Protein AF-0000000087151798 (afdb_homodimer)

Nearest PDB structures (foldseek):
  3s3t-assembly1_A  TM=7.934E-01  e=4.540E-06  Lactiplantibacillus plantarum
  4wny-assembly1_A-2  TM=7.333E-01  e=9.747E-06  Burkholderia pseudomallei 1710b
  3fg9-assembly3_E  TM=7.466E-01  e=2.093E-05  Lactiplantibacillus plantarum
  3hgm-assembly2_C  TM=7.085E-01  e=1.257E-05  Halomonas elongata
  3hgm-assembly2_D  TM=7.249E-01  e=2.700E-05  Halomonas elongata

Structure (mmCIF, N/CA/C/O backbone):
data_AF-0000000087151798-model_v1
#
loop_
_entity.id
_entity.type
_entity.pdbx_description
1 polymer 'UspA domain-containing protein'
#
loop_
_atom_site.group_PDB
_atom_site.id
_atom_site.type_symbol
_atom_site.label_atom_id
_atom_site.label_alt_id
_atom_site.label_comp_id
_atom_site.label_asym_id
_atom_site.label_entity_id
_atom_site.label_seq_id
_atom_site.pdbx_PDB_ins_code
_atom_site.Cartn_x
_atom_site.Cartn_y
_atom_site.Cartn_z
_atom_site.occupancy
_atom_site.B_iso_or_equiv
_atom_site.auth_seq_id
_atom_site.auth_comp_id
_atom_site.auth_asym_id
_atom_site.auth_atom_id
_atom_site.pdbx_PDB_model_num
ATOM 1 N N . MET A 1 1 ? 9.281 5.113 22.297 1 41.25 1 MET A N 1
ATOM 2 C CA . MET A 1 1 ? 8.328 4.016 22.172 1 41.25 1 MET A CA 1
ATOM 3 C C . MET A 1 1 ? 7.398 4.234 20.984 1 41.25 1 MET A C 1
ATOM 5 O O . MET A 1 1 ? 6.832 5.32 20.828 1 41.25 1 MET A O 1
ATOM 9 N N . THR A 1 2 ? 7.551 3.443 19.891 1 57.94 2 THR A N 1
ATOM 10 C CA . THR A 1 2 ? 6.648 3.697 18.781 1 57.94 2 THR A CA 1
ATOM 11 C C . THR A 1 2 ? 5.195 3.641 19.234 1 57.94 2 THR A C 1
ATOM 13 O O . THR A 1 2 ? 4.801 2.725 19.953 1 57.94 2 THR A O 1
ATOM 16 N N . THR A 1 3 ? 4.594 4.828 19.203 1 71.25 3 THR A N 1
ATOM 17 C CA . THR A 1 3 ? 3.211 4.953 19.656 1 71.25 3 THR A CA 1
ATOM 18 C C . THR A 1 3 ? 2.336 3.871 19.031 1 71.25 3 THR A C 1
ATOM 20 O O . THR A 1 3 ? 2.395 3.641 17.828 1 71.25 3 THR A O 1
ATOM 23 N N . GLN A 1 4 ? 1.737 3.146 19.922 1 80.69 4 GLN A N 1
ATOM 24 C CA . GLN A 1 4 ? 0.845 2.07 19.5 1 80.69 4 GLN A CA 1
ATOM 25 C C . GLN A 1 4 ? -0.328 2.611 18.688 1 80.69 4 GLN A C 1
ATOM 27 O O . GLN A 1 4 ? -0.986 3.568 19.109 1 80.69 4 GLN A O 1
ATOM 32 N N . ARG A 1 5 ? -0.516 2.066 17.578 1 90 5 ARG A N 1
ATOM 33 C CA . ARG A 1 5 ? -1.645 2.439 16.719 1 90 5 ARG A CA 1
ATOM 34 C C . ARG A 1 5 ? -2.965 1.993 17.344 1 90 5 ARG A C 1
ATOM 36 O O . ARG A 1 5 ? -3.043 0.92 17.953 1 90 5 ARG A O 1
ATOM 43 N N . ARG A 1 6 ? -4.016 2.791 17.219 1 90.62 6 ARG A N 1
ATOM 44 C CA . ARG A 1 6 ? -5.301 2.514 17.859 1 90.62 6 ARG A CA 1
ATOM 45 C C . ARG A 1 6 ? -6.438 2.623 16.844 1 90.62 6 ARG A C 1
ATOM 47 O O . ARG A 1 6 ? -7.609 2.709 17.234 1 90.62 6 ARG A O 1
ATOM 54 N N . SER A 1 7 ? -6.109 2.566 15.539 1 90.25 7 SER A N 1
ATOM 55 C CA . SER A 1 7 ? -7.004 2.938 14.445 1 90.25 7 SER A CA 1
ATOM 56 C C . SER A 1 7 ? -8.25 2.057 14.43 1 90.25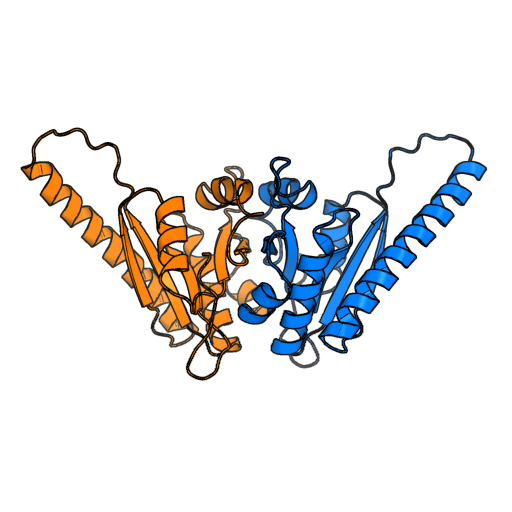 7 SER A C 1
ATOM 58 O O . SER A 1 7 ? -9.312 2.486 13.977 1 90.25 7 SER A O 1
ATOM 60 N N . TYR A 1 8 ? -8.227 0.818 15.008 1 87.25 8 TYR A N 1
ATOM 61 C CA . TYR A 1 8 ? -9.359 -0.094 14.867 1 87.25 8 TYR A CA 1
ATOM 62 C C . TYR A 1 8 ? -9.945 -0.442 16.234 1 87.25 8 TYR A C 1
ATOM 64 O O . TYR A 1 8 ? -10.773 -1.353 16.344 1 87.25 8 TYR A O 1
ATOM 72 N N . GLU A 1 9 ? -9.539 0.315 17.219 1 88.81 9 GLU A N 1
ATOM 73 C CA . GLU A 1 9 ? -10.125 0.178 18.562 1 88.81 9 GLU A CA 1
ATOM 74 C C . GLU A 1 9 ? -11.469 0.892 18.641 1 88.81 9 GLU A C 1
ATOM 76 O O . GLU A 1 9 ? -11.742 1.809 17.859 1 88.81 9 GLU A O 1
ATOM 81 N N . THR A 1 10 ? -12.156 0.433 19.594 1 88.44 10 THR A N 1
ATOM 82 C CA . THR A 1 10 ? -13.445 1.072 19.844 1 88.44 10 THR A CA 1
ATOM 83 C C . THR A 1 10 ? -13.266 2.559 20.141 1 88.44 10 THR A C 1
ATOM 85 O O . THR A 1 10 ? -12.383 2.943 20.906 1 88.44 10 THR A O 1
ATOM 88 N N . GLY A 1 11 ? -14.078 3.414 19.578 1 91.06 11 GLY A N 1
ATOM 89 C CA . GLY A 1 11 ? -14.008 4.855 19.766 1 91.06 11 GLY A CA 1
ATOM 90 C C . GLY A 1 11 ? -13.062 5.535 18.781 1 91.06 11 GLY A C 1
ATOM 91 O O . GLY A 1 11 ? -12.984 6.766 18.75 1 91.06 11 GLY A O 1
ATOM 92 N N . HIS A 1 12 ? -12.344 4.703 18.047 1 92.69 12 HIS A N 1
ATOM 93 C CA . HIS A 1 12 ? -11.414 5.211 17.047 1 92.69 12 HIS A CA 1
ATOM 94 C C . HIS A 1 12 ? -11.883 4.859 15.641 1 92.69 12 HIS A C 1
ATOM 96 O O . HIS A 1 12 ? -12.789 4.043 15.469 1 92.69 12 HIS A O 1
ATOM 102 N N . GLN A 1 13 ? -11.281 5.551 14.664 1 93.31 13 GLN A N 1
ATOM 103 C CA . GLN A 1 13 ? -11.516 5.234 13.266 1 93.31 13 GLN A CA 1
ATOM 104 C C . GLN A 1 13 ? -10.219 5.293 12.461 1 93.31 13 GLN A C 1
ATOM 106 O O . GLN A 1 13 ? -9.422 6.215 12.633 1 93.31 13 GLN A O 1
ATOM 111 N N . PRO A 1 14 ? -10.078 4.293 11.633 1 94.75 14 PRO A N 1
ATOM 112 C CA . PRO A 1 14 ? -8.852 4.309 10.836 1 94.75 14 PRO A CA 1
ATOM 113 C C . PRO A 1 14 ? -8.797 5.492 9.867 1 94.75 14 PRO A C 1
ATOM 115 O O . PRO A 1 14 ? -9.82 5.883 9.305 1 94.75 14 PRO A O 1
ATOM 118 N N . LYS A 1 15 ? -7.617 6.098 9.766 1 96.75 15 LYS A N 1
ATOM 119 C CA . LYS A 1 15 ? -7.363 7.172 8.805 1 96.75 15 LYS A CA 1
ATOM 120 C C . LYS A 1 15 ? -6.219 6.805 7.867 1 96.75 15 LYS A C 1
ATOM 122 O O . LYS A 1 15 ? -5.316 6.055 8.242 1 96.75 15 LYS A O 1
ATOM 127 N N . CYS A 1 16 ? -6.312 7.25 6.711 1 96.62 16 CYS A N 1
ATOM 128 C CA . CYS A 1 16 ? -5.141 7.176 5.848 1 96.62 16 CYS A CA 1
ATOM 129 C C . CYS A 1 16 ? -4.543 8.562 5.621 1 96.62 16 CYS A C 1
ATOM 131 O O . CYS A 1 16 ? -5.262 9.562 5.637 1 96.62 16 CYS A O 1
ATOM 133 N N . LEU A 1 17 ? -3.23 8.57 5.461 1 97.62 17 LEU A N 1
ATOM 134 C CA . LEU A 1 17 ? -2.469 9.789 5.215 1 97.62 17 LEU A CA 1
ATOM 135 C C . LEU A 1 17 ? -2.104 9.906 3.738 1 97.62 17 LEU A C 1
ATOM 137 O O . LEU A 1 17 ? -1.598 8.961 3.139 1 97.62 17 LEU A O 1
ATOM 141 N N . VAL A 1 18 ? -2.441 11.055 3.127 1 96.88 18 VAL A N 1
ATOM 142 C CA . VAL A 1 18 ? -2.043 11.352 1.756 1 96.88 18 VAL A CA 1
ATOM 143 C C . VAL A 1 18 ? -1.204 12.633 1.731 1 96.88 18 VAL A C 1
ATOM 145 O O . VAL A 1 18 ? -1.467 13.57 2.488 1 96.88 18 VAL A O 1
ATOM 148 N N . ILE A 1 19 ? -0.225 12.617 0.829 1 94.94 19 ILE A N 1
ATOM 149 C CA . ILE A 1 19 ? 0.633 13.781 0.67 1 94.94 19 ILE A CA 1
ATOM 150 C C . ILE A 1 19 ? 0.198 14.578 -0.559 1 94.94 19 ILE A C 1
ATOM 152 O O . ILE A 1 19 ? 0.174 14.055 -1.672 1 94.94 19 ILE A O 1
ATOM 156 N N . VAL A 1 20 ? -0.172 15.805 -0.285 1 93.62 20 VAL A N 1
ATOM 157 C CA . VAL A 1 20 ? -0.525 16.703 -1.377 1 93.62 20 VAL A CA 1
ATOM 158 C C . VAL A 1 20 ? 0.694 17.531 -1.78 1 93.62 20 VAL A C 1
ATOM 160 O O . VAL A 1 20 ? 0.968 18.578 -1.187 1 93.62 20 VAL A O 1
ATOM 163 N N . ASP A 1 21 ? 1.392 16.969 -2.691 1 84.06 21 ASP A N 1
ATOM 164 C CA . ASP A 1 21 ? 2.611 17.625 -3.143 1 84.06 21 ASP A CA 1
ATOM 165 C C . ASP A 1 21 ? 2.404 18.297 -4.5 1 84.06 21 ASP A C 1
ATOM 167 O O . ASP A 1 21 ? 1.267 18.516 -4.918 1 84.06 21 ASP A O 1
ATOM 171 N N . ASP A 1 22 ? 3.471 18.781 -5.133 1 78.31 22 ASP A N 1
ATOM 172 C CA . ASP A 1 22 ? 3.361 19.547 -6.371 1 78.31 22 ASP A CA 1
ATOM 173 C C . ASP A 1 22 ? 3.395 18.625 -7.59 1 78.31 22 ASP A C 1
ATOM 175 O O . ASP A 1 22 ? 3.465 19.094 -8.727 1 78.31 22 ASP A O 1
ATOM 179 N N . THR A 1 23 ? 3.385 17.328 -7.285 1 77.06 23 THR A N 1
ATOM 180 C CA . THR A 1 23 ? 3.406 16.406 -8.414 1 77.06 23 THR A CA 1
ATOM 181 C C . THR A 1 23 ? 2.01 16.234 -9.008 1 77.06 23 THR A C 1
ATOM 183 O O . THR A 1 23 ? 1.013 16.578 -8.367 1 77.06 23 THR A O 1
ATOM 186 N N . ALA A 1 24 ? 1.97 15.836 -10.312 1 74.38 24 ALA A N 1
ATOM 187 C CA . ALA A 1 24 ? 0.704 15.625 -11.008 1 74.38 24 ALA A CA 1
ATOM 188 C C . ALA A 1 24 ? -0.022 14.398 -10.477 1 74.38 24 ALA A C 1
ATOM 190 O O . ALA A 1 24 ? -1.242 14.281 -10.609 1 74.38 24 ALA A O 1
ATOM 191 N N . GLU A 1 25 ? 0.646 13.523 -9.766 1 78.06 25 GLU A N 1
ATOM 192 C CA . GLU A 1 25 ? 0.091 12.211 -9.422 1 78.06 25 GLU A CA 1
ATOM 193 C C . GLU A 1 25 ? -0.618 12.25 -8.078 1 78.06 25 GLU A C 1
ATOM 195 O O . GLU A 1 25 ? -1.292 11.297 -7.691 1 78.06 25 GLU A O 1
ATOM 200 N N . TRP A 1 26 ? -0.534 13.461 -7.406 1 80.25 26 TRP A N 1
ATOM 201 C CA . TRP A 1 26 ? -1.158 13.539 -6.09 1 80.25 26 TRP A CA 1
ATOM 202 C C . TRP A 1 26 ? -2.65 13.234 -6.176 1 80.25 26 TRP A C 1
ATOM 204 O O . TRP A 1 26 ? -3.236 12.695 -5.238 1 80.25 26 TRP A O 1
ATOM 214 N N . ASP A 1 27 ? -3.221 13.523 -7.25 1 90 27 ASP A N 1
ATOM 215 C CA . ASP A 1 27 ? -4.652 13.336 -7.461 1 90 27 ASP A CA 1
ATOM 216 C C . ASP A 1 27 ? -5.023 11.852 -7.391 1 90 27 ASP A C 1
ATOM 218 O O . ASP A 1 27 ? -6.086 11.5 -6.875 1 90 27 ASP A O 1
ATOM 222 N N . ARG A 1 28 ? -4.176 11.008 -7.867 1 92.5 28 ARG A N 1
ATOM 223 C CA . ARG A 1 28 ? -4.441 9.578 -7.82 1 92.5 28 ARG A CA 1
ATOM 224 C C . ARG A 1 28 ? -4.441 9.062 -6.383 1 92.5 28 ARG A C 1
ATOM 226 O O . ARG A 1 28 ? -5.289 8.25 -6.004 1 92.5 28 ARG A O 1
ATOM 233 N N . ALA A 1 29 ? -3.471 9.555 -5.609 1 94.5 29 ALA A N 1
ATOM 234 C CA . ALA A 1 29 ? -3.398 9.172 -4.203 1 94.5 29 ALA A CA 1
ATOM 235 C C . ALA A 1 29 ? -4.652 9.609 -3.451 1 94.5 29 ALA A C 1
ATOM 237 O O . ALA A 1 29 ? -5.219 8.836 -2.674 1 94.5 29 ALA A O 1
ATOM 238 N N . VAL A 1 30 ? -5.117 10.836 -3.711 1 94.12 30 VAL A N 1
ATOM 239 C CA . VAL A 1 30 ? -6.301 11.375 -3.043 1 94.12 30 VAL A CA 1
ATOM 240 C C . VAL A 1 30 ? -7.535 10.578 -3.457 1 94.12 30 VAL A C 1
ATOM 242 O O . VAL A 1 30 ? -8.359 10.219 -2.613 1 94.12 30 VAL A O 1
ATOM 245 N N . TYR A 1 31 ? -7.641 10.336 -4.73 1 94.19 31 TYR A N 1
ATOM 246 C CA . TYR A 1 31 ? -8.781 9.578 -5.227 1 94.19 31 TYR A CA 1
ATOM 247 C C . TYR A 1 31 ? -8.852 8.203 -4.574 1 94.19 31 TYR A C 1
ATOM 249 O O . TYR A 1 31 ? -9.891 7.809 -4.043 1 94.19 31 TYR A O 1
ATOM 257 N N . TYR A 1 32 ? -7.781 7.523 -4.562 1 95.25 32 TYR A N 1
ATOM 258 C CA . TYR A 1 32 ? -7.723 6.191 -3.975 1 95.25 32 TYR A CA 1
ATOM 259 C C . TYR A 1 32 ? -8.008 6.242 -2.479 1 95.25 32 TYR A C 1
ATOM 261 O O . TYR A 1 32 ? -8.781 5.438 -1.959 1 95.25 32 TYR A O 1
ATOM 269 N N . ALA A 1 33 ? -7.34 7.113 -1.824 1 95.44 33 ALA A N 1
ATOM 270 C CA . ALA A 1 33 ? -7.512 7.27 -0.383 1 95.44 33 ALA A CA 1
ATOM 271 C C . ALA A 1 33 ? -8.969 7.539 -0.032 1 95.44 33 ALA A C 1
ATOM 273 O O . ALA A 1 33 ? -9.484 7.016 0.96 1 95.44 33 ALA A O 1
ATOM 274 N N . SER A 1 34 ? -9.648 8.359 -0.829 1 94.69 34 SER A N 1
ATOM 275 C CA . SER A 1 34 ? -11.055 8.688 -0.585 1 94.69 34 SER A CA 1
ATOM 276 C C . SER A 1 34 ? -11.938 7.453 -0.719 1 94.69 34 SER A C 1
ATOM 278 O O . SER A 1 34 ? -12.805 7.215 0.121 1 94.69 34 SER A O 1
ATOM 280 N N . ARG A 1 35 ? -11.711 6.719 -1.723 1 92.69 35 ARG A N 1
ATOM 281 C CA . ARG A 1 35 ? -12.477 5.496 -1.919 1 92.69 35 ARG A CA 1
ATOM 282 C C . ARG A 1 35 ? -12.227 4.5 -0.791 1 92.69 35 ARG A C 1
ATOM 284 O O . ARG A 1 35 ? -13.156 3.855 -0.302 1 92.69 35 ARG A O 1
ATOM 291 N N . TRP A 1 36 ? -10.969 4.371 -0.443 1 90.75 36 TRP A N 1
ATOM 292 C CA . TRP A 1 36 ? -10.586 3.52 0.68 1 90.75 36 TRP A CA 1
ATOM 293 C C . TRP A 1 36 ? -11.328 3.93 1.947 1 90.75 36 TRP A C 1
ATOM 295 O O . TRP A 1 36 ? -11.883 3.08 2.652 1 90.75 36 TRP A O 1
ATOM 305 N N . ALA A 1 37 ? -11.297 5.203 2.227 1 92.38 37 ALA A N 1
ATOM 306 C CA . ALA A 1 37 ? -11.922 5.73 3.438 1 92.38 37 ALA A CA 1
ATOM 307 C C . ALA A 1 37 ? -13.406 5.383 3.486 1 92.38 37 ALA A C 1
ATOM 309 O O . ALA A 1 37 ? -13.93 5.004 4.539 1 92.38 37 ALA A O 1
ATOM 310 N N . ILE A 1 38 ? -14.047 5.414 2.379 1 90.5 38 ILE A N 1
ATOM 311 C CA . ILE A 1 38 ? -15.453 5.059 2.303 1 90.5 38 ILE A CA 1
ATOM 312 C C . ILE A 1 38 ? -15.633 3.58 2.645 1 90.5 38 ILE A C 1
ATOM 314 O O . ILE A 1 38 ? -16.484 3.223 3.461 1 90.5 38 ILE A O 1
ATOM 318 N N . ARG A 1 39 ? -14.906 2.805 2.08 1 86.56 39 ARG A N 1
ATOM 319 C CA . ARG A 1 39 ? -15.055 1.36 2.219 1 86.56 39 ARG A CA 1
ATOM 320 C C . ARG A 1 39 ? -14.828 0.923 3.662 1 86.56 39 ARG A C 1
ATOM 322 O O . ARG A 1 39 ? -15.523 0.034 4.164 1 86.56 39 ARG A O 1
ATOM 329 N N . VAL A 1 40 ? -13.852 1.519 4.301 1 86.44 40 VAL A N 1
ATOM 330 C CA . VAL A 1 40 ? -13.484 1.051 5.633 1 86.44 40 VAL A CA 1
ATOM 331 C C . VAL A 1 40 ? -14.203 1.887 6.691 1 86.44 40 VAL A C 1
ATOM 333 O O . VAL A 1 40 ? -14.18 1.551 7.875 1 86.44 40 VAL A O 1
ATOM 336 N N . GLY A 1 41 ? -14.945 2.883 6.254 1 88.5 41 GLY A N 1
ATOM 337 C CA . 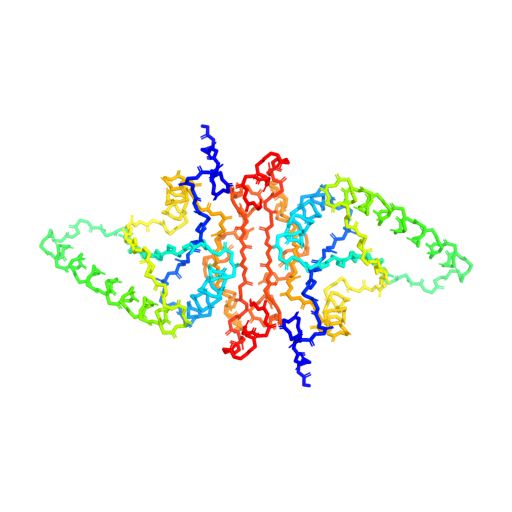GLY A 1 41 ? -15.57 3.789 7.207 1 88.5 41 GLY A CA 1
ATOM 338 C C . GLY A 1 41 ? -14.562 4.629 7.973 1 88.5 41 GLY A C 1
ATOM 339 O O . GLY A 1 41 ? -14.672 4.777 9.188 1 88.5 41 GLY A O 1
ATOM 340 N N . GLY A 1 42 ? -13.555 5.09 7.289 1 92.56 42 GLY A N 1
ATOM 341 C CA . GLY A 1 42 ? -12.477 5.824 7.93 1 92.56 42 GLY A CA 1
ATOM 342 C C . GLY A 1 42 ? -12.336 7.246 7.426 1 92.56 42 GLY A C 1
ATOM 343 O O . GLY A 1 42 ? -13.281 7.805 6.863 1 92.56 42 GLY A O 1
ATOM 344 N N . GLY A 1 43 ? -11.219 7.922 7.785 1 94.62 43 GLY A N 1
ATOM 345 C CA . GLY A 1 43 ? -10.953 9.297 7.398 1 94.62 43 GLY A CA 1
ATOM 346 C C . GLY A 1 43 ? -9.703 9.445 6.551 1 94.62 43 GLY A C 1
ATOM 347 O O . GLY A 1 43 ? -8.961 8.484 6.355 1 94.62 43 GLY A O 1
ATOM 348 N N . VAL A 1 44 ? -9.562 10.648 6.023 1 96.69 44 VAL A N 1
ATOM 349 C CA . VAL A 1 44 ? -8.391 10.992 5.23 1 96.69 44 VAL A CA 1
ATOM 350 C C . VAL A 1 44 ? -7.688 12.203 5.852 1 96.69 44 VAL A C 1
ATOM 352 O O . VAL A 1 44 ? -8.328 13.203 6.176 1 96.69 44 VAL A O 1
ATOM 355 N N . VAL A 1 45 ? -6.422 12.023 6.078 1 97.88 45 VAL A N 1
ATOM 356 C CA . VAL A 1 45 ? -5.562 13.133 6.477 1 97.88 45 VAL A CA 1
ATOM 357 C C . VAL A 1 45 ? -4.723 13.594 5.285 1 97.88 45 VAL A C 1
ATOM 359 O O . VAL A 1 45 ? -3.977 12.797 4.707 1 97.88 45 VAL A O 1
ATOM 362 N N . MET A 1 46 ? -4.871 14.875 4.914 1 97.62 46 MET A N 1
ATOM 363 C CA . MET A 1 46 ? -4.102 15.445 3.814 1 97.62 46 MET A CA 1
ATOM 364 C C . MET A 1 46 ? -2.975 16.328 4.34 1 97.62 46 MET A C 1
ATOM 366 O O . MET A 1 46 ? -3.223 17.312 5.043 1 97.62 46 MET A O 1
ATOM 370 N N . LEU A 1 47 ? -1.781 15.961 3.953 1 97.56 47 LEU A N 1
ATOM 371 C CA . LEU A 1 47 ? -0.605 16.672 4.445 1 97.56 47 LEU A CA 1
ATOM 372 C C . LEU A 1 47 ? 0.07 17.453 3.318 1 97.56 47 LEU A C 1
ATOM 374 O O . LEU A 1 47 ? 0.302 16.906 2.236 1 97.56 47 LEU A O 1
ATOM 378 N N . ARG A 1 48 ? 0.304 18.656 3.486 1 96.5 48 ARG A N 1
ATOM 379 C CA . ARG A 1 48 ? 1.153 19.5 2.652 1 96.5 48 ARG A CA 1
ATOM 380 C C . ARG A 1 48 ? 2.389 19.953 3.42 1 96.5 48 ARG A C 1
ATOM 382 O O . ARG A 1 48 ? 2.273 20.531 4.504 1 96.5 48 ARG A O 1
ATOM 389 N N . VAL A 1 49 ? 3.541 19.656 2.834 1 94.19 49 VAL A N 1
ATOM 390 C CA . VAL A 1 49 ? 4.789 20.047 3.482 1 94.19 49 VAL A CA 1
ATOM 391 C C . VAL A 1 49 ? 5.43 21.219 2.723 1 94.19 49 VAL A C 1
ATOM 393 O O . VAL A 1 49 ? 5.621 21.141 1.507 1 94.19 49 VAL A O 1
ATOM 396 N N . ILE A 1 50 ? 5.684 22.266 3.357 1 92.19 50 ILE A N 1
ATOM 397 C CA . ILE A 1 50 ? 6.43 23.391 2.816 1 92.19 50 ILE A CA 1
ATOM 398 C C . ILE A 1 50 ? 7.922 23.203 3.078 1 92.19 50 ILE A C 1
ATOM 400 O O . ILE A 1 50 ? 8.367 23.234 4.227 1 92.19 50 ILE A O 1
ATOM 404 N N . GLU A 1 51 ? 8.633 22.812 1.973 1 83.56 51 GLU A N 1
ATOM 405 C CA . GLU A 1 51 ? 10.062 22.578 2.129 1 83.56 51 GLU A CA 1
ATOM 406 C C . GLU A 1 51 ? 10.805 23.875 2.414 1 83.56 51 GLU A C 1
ATOM 408 O O . GLU A 1 51 ? 10.625 24.875 1.709 1 83.56 51 GLU A O 1
ATOM 413 N N . THR A 1 52 ? 11.344 23.984 3.619 1 75.25 52 THR A N 1
ATOM 414 C CA . THR A 1 52 ? 12.07 25.203 4.008 1 75.25 52 THR A CA 1
ATOM 415 C C . THR A 1 52 ? 13.531 25.109 3.59 1 75.25 52 THR A C 1
ATOM 417 O O . THR A 1 52 ? 14.195 24.109 3.85 1 75.25 52 THR A O 1
ATOM 420 N N . GLU A 1 53 ? 13.883 25.422 2.268 1 59.44 53 GLU A N 1
ATOM 421 C CA . GLU A 1 53 ? 15.297 25.547 1.929 1 59.44 53 GLU A CA 1
ATOM 422 C C . GLU A 1 53 ? 16.047 26.344 2.994 1 59.44 53 GLU A C 1
ATOM 424 O O . GLU A 1 53 ? 15.438 27.109 3.744 1 59.44 53 GLU A O 1
ATOM 429 N N . ASP A 1 54 ? 17.359 25.797 3.229 1 52.5 54 ASP A N 1
ATOM 430 C CA . ASP A 1 54 ? 18.281 26.625 4.012 1 52.5 54 ASP A CA 1
ATOM 431 C C . ASP A 1 54 ? 18.047 28.109 3.736 1 52.5 54 ASP A C 1
ATOM 433 O O . ASP A 1 54 ? 18.625 28.672 2.791 1 52.5 54 ASP A O 1
ATOM 437 N N . GLN A 1 55 ? 16.938 28.516 3.812 1 51.16 55 GLN A N 1
ATOM 438 C CA . GLN A 1 55 ? 16.891 29.969 3.615 1 51.16 55 GLN A CA 1
ATOM 439 C C . GLN A 1 55 ? 17.953 30.672 4.438 1 51.16 55 GLN A C 1
ATOM 441 O O . GLN A 1 55 ? 17.953 30.594 5.668 1 51.16 55 GLN A O 1
ATOM 446 N N . ASN A 1 56 ? 19.141 30.688 3.986 1 48.69 56 ASN A N 1
ATOM 447 C CA . ASN A 1 56 ? 20.031 31.719 4.531 1 48.69 56 ASN A CA 1
ATOM 448 C C . ASN A 1 56 ? 19.234 32.906 5.07 1 48.69 56 ASN A C 1
ATOM 450 O O . ASN A 1 56 ? 18.094 33.125 4.645 1 48.69 56 ASN A O 1
ATOM 454 N N . GLN A 1 57 ? 19.922 33.594 6.117 1 47.09 57 GLN A N 1
ATOM 455 C CA . GLN A 1 57 ? 19.703 34.844 6.844 1 47.09 57 GLN A CA 1
ATOM 456 C C . GLN A 1 57 ? 19.062 35.906 5.953 1 47.09 57 GLN A C 1
ATOM 458 O O . GLN A 1 57 ? 19.156 37.094 6.223 1 47.09 57 GLN A O 1
ATOM 463 N N . GLN A 1 58 ? 18.875 35.594 4.719 1 49.56 58 GLN A N 1
ATOM 464 C CA . GLN A 1 58 ? 18.641 36.938 4.172 1 49.56 58 GLN A CA 1
ATOM 465 C C . GLN A 1 58 ? 17.531 37.656 4.941 1 49.56 58 GLN A C 1
ATOM 467 O O . GLN A 1 58 ? 16.875 37.062 5.789 1 49.56 58 GLN A O 1
ATOM 472 N N . TRP A 1 59 ? 16.938 38.781 4.324 1 57.34 59 TRP A N 1
ATOM 473 C CA . TRP A 1 59 ? 16.281 39.906 4.984 1 57.34 59 TRP A CA 1
ATOM 474 C C . TRP A 1 59 ? 14.945 39.469 5.57 1 57.34 59 TRP A C 1
ATOM 476 O O . TRP A 1 59 ? 14.109 38.906 4.875 1 57.34 59 TRP A O 1
ATOM 486 N N . LEU A 1 60 ? 14.859 39.406 6.898 1 57.59 60 LEU A N 1
ATOM 487 C CA . LEU A 1 60 ? 13.758 39.062 7.793 1 57.59 60 LEU A CA 1
ATOM 488 C C . LEU A 1 60 ? 12.406 39.344 7.117 1 57.59 60 LEU A C 1
ATOM 490 O O . LEU A 1 60 ? 11.508 38.5 7.188 1 57.59 60 LEU A O 1
ATOM 494 N N . GLY A 1 61 ? 12.336 40.562 6.496 1 59.91 61 GLY A N 1
ATOM 495 C CA . GLY A 1 61 ? 11.078 40.938 5.867 1 59.91 61 GLY A CA 1
ATOM 496 C C . GLY A 1 61 ? 10.68 40.031 4.719 1 59.91 61 GLY A C 1
ATOM 497 O O . GLY A 1 61 ? 9.508 39.688 4.574 1 59.91 61 GLY A O 1
ATOM 498 N N . VAL A 1 62 ? 11.703 39.656 3.875 1 67.69 62 VAL A N 1
ATOM 499 C CA . VAL A 1 62 ? 11.43 38.844 2.689 1 67.69 62 VAL A CA 1
ATOM 500 C C . VAL A 1 62 ? 11.078 37.406 3.104 1 67.69 62 VAL A C 1
ATOM 502 O O . VAL A 1 62 ? 10.203 36.781 2.508 1 67.69 62 VAL A O 1
ATOM 505 N N . ALA A 1 63 ? 11.516 37.094 4.297 1 73.19 63 ALA A N 1
ATOM 506 C CA . ALA A 1 63 ? 11.266 35.75 4.789 1 73.19 63 ALA A CA 1
ATOM 507 C C . ALA A 1 63 ? 9.805 35.594 5.211 1 73.19 63 ALA A C 1
ATOM 509 O O . ALA A 1 63 ? 9.195 34.531 4.953 1 73.19 63 ALA A O 1
ATOM 510 N N . ASP A 1 64 ? 9.188 36.656 5.84 1 78.31 64 ASP A N 1
ATOM 511 C CA . ASP A 1 64 ? 7.801 36.594 6.297 1 78.31 64 ASP A CA 1
ATOM 512 C C . ASP A 1 64 ? 6.832 36.531 5.117 1 78.31 64 ASP A C 1
ATOM 514 O O . ASP A 1 64 ? 5.832 35.812 5.164 1 78.31 64 ASP A O 1
ATOM 518 N N . ILE A 1 65 ? 7.16 37.406 4.133 1 80.31 65 ILE A N 1
ATOM 519 C CA . ILE A 1 65 ? 6.312 37.438 2.947 1 80.31 65 ILE A CA 1
ATOM 520 C C . ILE A 1 65 ? 6.383 36.094 2.242 1 80.31 65 ILE A C 1
ATOM 522 O O . ILE A 1 65 ? 5.355 35.531 1.81 1 80.31 65 ILE A O 1
ATOM 526 N N . MET A 1 66 ? 7.527 35.531 2.084 1 82.38 66 MET A N 1
ATOM 527 C CA . MET A 1 66 ? 7.707 34.219 1.413 1 82.38 66 MET A CA 1
ATOM 528 C C . MET A 1 66 ? 6.977 33.125 2.16 1 82.38 66 MET A C 1
ATOM 530 O O . MET A 1 66 ? 6.367 32.25 1.54 1 82.38 66 MET A O 1
ATOM 534 N N . ARG A 1 67 ? 7.043 33.281 3.475 1 83.56 67 ARG A N 1
ATOM 535 C CA . ARG A 1 67 ? 6.34 32.281 4.289 1 83.56 67 ARG A CA 1
ATOM 536 C C . ARG A 1 67 ? 4.828 32.406 4.098 1 83.56 67 ARG A C 1
ATOM 538 O O . ARG A 1 67 ? 4.141 31.375 3.992 1 83.56 67 ARG A O 1
ATOM 545 N N . ALA A 1 68 ? 4.34 33.594 4.117 1 86.31 68 ALA A N 1
ATOM 546 C CA . ALA A 1 68 ? 2.908 33.812 3.912 1 86.31 68 ALA A CA 1
ATOM 547 C C . ALA A 1 68 ? 2.467 33.281 2.549 1 86.31 68 ALA A C 1
ATOM 549 O O . ALA A 1 68 ? 1.401 32.688 2.424 1 86.31 68 ALA A O 1
ATOM 550 N N . GLU A 1 69 ? 3.236 33.531 1.58 1 89.06 69 GLU A N 1
ATOM 551 C CA . GLU A 1 69 ? 2.93 33.062 0.239 1 89.06 69 GLU A CA 1
ATOM 552 C C . GLU A 1 69 ? 2.941 31.531 0.191 1 89.06 69 GLU A C 1
ATOM 554 O O . GLU A 1 69 ? 2.08 30.922 -0.444 1 89.06 69 GLU A O 1
ATOM 559 N N . ALA A 1 70 ? 3.936 31 0.821 1 88.38 70 ALA A N 1
ATOM 560 C CA . ALA A 1 70 ? 4.043 29.531 0.857 1 88.38 70 ALA A CA 1
ATOM 561 C C . ALA A 1 70 ? 2.824 28.922 1.535 1 88.38 70 ALA A C 1
ATOM 563 O O . ALA A 1 70 ? 2.311 27.891 1.082 1 88.38 70 ALA A O 1
ATOM 564 N N . GLU A 1 71 ? 2.391 29.531 2.574 1 91 71 GLU A N 1
ATOM 565 C CA . GLU A 1 71 ? 1.213 29.062 3.289 1 91 71 GLU A CA 1
ATOM 566 C C . GLU A 1 71 ? -0.044 29.188 2.432 1 91 71 GLU A C 1
ATOM 568 O O . GLU A 1 71 ? -0.902 28.297 2.445 1 91 71 GLU A O 1
ATOM 573 N N . GLU A 1 72 ? -0.146 30.266 1.801 1 92.81 72 GLU A N 1
ATOM 574 C CA . GLU A 1 72 ? -1.288 30.453 0.912 1 92.81 72 GLU A CA 1
ATOM 575 C C . GLU A 1 72 ? -1.312 29.391 -0.188 1 92.81 72 GLU A C 1
ATOM 577 O O . GLU A 1 72 ? -2.363 28.828 -0.482 1 92.81 72 GLU A O 1
ATOM 582 N N . THR A 1 73 ? -0.178 29.156 -0.779 1 92.06 73 THR A N 1
ATOM 583 C CA . THR A 1 73 ? -0.064 28.141 -1.819 1 92.06 73 THR A CA 1
ATOM 584 C C . THR A 1 73 ? -0.426 26.766 -1.273 1 92.06 73 THR A C 1
ATOM 586 O O . THR A 1 73 ? -1.131 26 -1.931 1 92.06 73 THR A O 1
ATOM 589 N N . ALA A 1 74 ? 0.04 26.531 -0.114 1 93 74 ALA A N 1
ATOM 590 C CA . ALA A 1 74 ? -0.263 25.25 0.534 1 93 74 ALA A CA 1
ATOM 591 C C . ALA A 1 74 ? -1.763 25.109 0.776 1 93 74 ALA A C 1
ATOM 593 O O . ALA A 1 74 ? -2.338 24.047 0.516 1 93 74 ALA A O 1
ATOM 594 N N . ASN A 1 75 ? -2.381 26.156 1.271 1 95.19 75 ASN A N 1
ATOM 595 C CA . ASN A 1 75 ? -3.816 26.125 1.533 1 95.19 75 ASN A CA 1
ATOM 596 C C . ASN A 1 75 ? -4.617 25.938 0.25 1 95.19 75 ASN A C 1
ATOM 598 O O . ASN A 1 75 ? -5.598 25.188 0.235 1 95.19 75 ASN A O 1
ATOM 602 N N . GL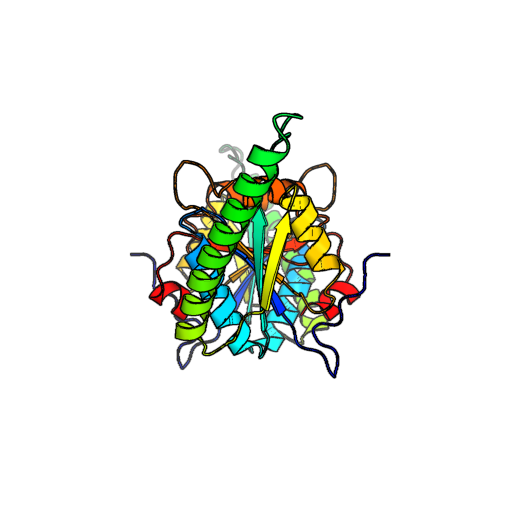U A 1 76 ? -4.207 26.562 -0.739 1 94.12 76 GLU A N 1
ATOM 603 C CA . GLU A 1 76 ? -4.887 26.406 -2.02 1 94.12 76 GLU A CA 1
ATOM 604 C C . GLU A 1 76 ? -4.789 24.969 -2.523 1 94.12 76 GLU A C 1
ATOM 606 O O . GLU A 1 76 ? -5.762 24.422 -3.041 1 94.12 76 GLU A O 1
ATOM 611 N N . ALA A 1 77 ? -3.586 24.422 -2.428 1 91.69 77 ALA A N 1
ATOM 612 C CA . ALA A 1 77 ? -3.395 23.031 -2.838 1 91.69 77 ALA A CA 1
ATOM 613 C C . ALA A 1 77 ? -4.297 22.094 -2.043 1 91.69 77 ALA A C 1
ATOM 615 O O . ALA A 1 77 ? -4.938 21.203 -2.613 1 91.69 77 ALA A O 1
ATOM 616 N N . LEU A 1 78 ? -4.355 22.312 -0.75 1 95.12 78 LEU A N 1
ATOM 617 C CA . LEU A 1 78 ? -5.18 21.469 0.107 1 95.12 78 LEU A CA 1
ATOM 618 C C . LEU A 1 78 ? -6.66 21.688 -0.18 1 95.12 78 LEU A C 1
ATOM 620 O O . LEU A 1 78 ? -7.461 20.75 -0.086 1 95.12 78 LEU A O 1
ATOM 624 N N . ASP A 1 79 ? -7.066 22.922 -0.486 1 94 79 ASP A N 1
ATOM 625 C CA . ASP A 1 79 ? -8.445 23.203 -0.88 1 94 79 ASP A CA 1
ATOM 626 C C . ASP A 1 79 ? -8.828 22.406 -2.123 1 94 79 ASP A C 1
ATOM 628 O O . ASP A 1 79 ? -9.906 21.797 -2.17 1 94 79 ASP A O 1
ATOM 632 N N . ARG A 1 80 ? -7.941 22.438 -3.066 1 92.19 80 ARG A N 1
ATOM 633 C CA . ARG A 1 80 ? -8.188 21.688 -4.297 1 92.19 80 ARG A CA 1
ATOM 634 C C . ARG A 1 80 ? -8.312 20.203 -4.016 1 92.19 80 ARG A C 1
ATOM 636 O O . ARG A 1 80 ? -9.242 19.547 -4.5 1 92.19 80 ARG A O 1
ATOM 643 N N . ALA A 1 81 ? -7.387 19.703 -3.238 1 92.44 81 ALA A N 1
ATOM 644 C CA . ALA A 1 81 ? -7.387 18.281 -2.908 1 92.44 81 ALA A CA 1
ATOM 645 C C . ALA A 1 81 ? -8.633 17.906 -2.111 1 92.44 81 ALA A C 1
ATOM 647 O O . ALA A 1 81 ? -9.25 16.875 -2.369 1 92.44 81 ALA A O 1
ATOM 648 N N . ALA A 1 82 ? -8.984 18.703 -1.179 1 93.31 82 ALA A N 1
ATOM 649 C CA . ALA A 1 82 ? -10.18 18.469 -0.382 1 93.31 82 ALA A CA 1
ATOM 650 C C . ALA A 1 82 ? -11.43 18.484 -1.256 1 93.31 82 ALA A C 1
ATOM 652 O O . ALA A 1 82 ? -12.344 17.672 -1.064 1 93.31 82 ALA A O 1
ATOM 653 N N . GLY A 1 83 ? -11.492 19.469 -2.115 1 91.62 83 GLY A N 1
ATOM 654 C CA . GLY A 1 83 ? -12.602 19.5 -3.061 1 91.62 83 GLY A CA 1
ATOM 655 C C . GLY A 1 83 ? -12.719 18.234 -3.889 1 91.62 83 GLY A C 1
ATOM 656 O O . GLY A 1 83 ? -13.82 17.734 -4.102 1 91.62 83 GLY A O 1
ATOM 657 N N . ARG A 1 84 ? -11.562 17.797 -4.359 1 89.5 84 ARG A N 1
ATOM 658 C CA . ARG A 1 84 ? -11.523 16.547 -5.117 1 89.5 84 ARG A CA 1
ATOM 659 C C . ARG A 1 84 ? -12.07 15.383 -4.293 1 89.5 84 ARG A C 1
ATOM 661 O O . ARG A 1 84 ? -12.898 14.609 -4.777 1 89.5 84 ARG A O 1
ATOM 668 N N . ALA A 1 85 ? -11.641 15.219 -3.066 1 89.94 85 ALA A N 1
ATOM 669 C CA . ALA A 1 85 ? -12.078 14.148 -2.164 1 89.94 85 ALA A CA 1
ATOM 670 C C . ALA A 1 85 ? -13.578 14.258 -1.879 1 89.94 85 ALA A C 1
ATOM 672 O O . ALA A 1 85 ? -14.281 13.242 -1.854 1 89.94 85 ALA A O 1
ATOM 673 N N . ASN A 1 86 ? -14.031 15.453 -1.645 1 90 86 ASN A N 1
ATOM 674 C CA . ASN A 1 86 ? -15.445 15.688 -1.362 1 90 86 ASN A CA 1
ATOM 675 C C . ASN A 1 86 ? -16.328 15.25 -2.525 1 90 86 ASN A C 1
ATOM 677 O O . ASN A 1 86 ? -17.406 14.68 -2.314 1 90 86 ASN A O 1
ATOM 681 N N . GLY A 1 87 ? -15.891 15.523 -3.627 1 87.56 87 GLY A N 1
ATOM 682 C CA . GLY A 1 87 ? -16.641 15.141 -4.809 1 87.56 87 GLY A CA 1
ATOM 683 C C . GLY A 1 87 ? -16.734 13.633 -5 1 87.56 87 GLY A C 1
ATOM 684 O O . GLY A 1 87 ? -17.672 13.141 -5.625 1 87.56 87 GLY A O 1
ATOM 685 N N . ILE A 1 88 ? -15.812 12.969 -4.465 1 83.81 88 ILE A N 1
ATOM 686 C CA . ILE A 1 88 ? -15.75 11.516 -4.609 1 83.81 88 ILE A CA 1
ATOM 687 C C . ILE A 1 88 ? -16.594 10.859 -3.523 1 83.81 88 ILE A C 1
ATOM 689 O O . ILE A 1 88 ? -17.375 9.938 -3.801 1 83.81 88 ILE A O 1
ATOM 693 N N . ALA A 1 89 ? -16.422 11.156 -2.264 1 76 89 ALA A N 1
ATOM 694 C CA . ALA A 1 89 ? -16.922 10.352 -1.152 1 76 89 ALA A CA 1
ATOM 695 C C . ALA A 1 89 ? -17.672 11.219 -0.138 1 76 89 ALA A C 1
ATOM 697 O O . ALA A 1 89 ? -18.078 10.727 0.917 1 76 89 ALA A O 1
ATOM 698 N N . ALA A 1 90 ? -17.891 12.328 -0.433 1 81.25 90 ALA A N 1
ATOM 699 C CA . ALA A 1 90 ? -18.516 13.234 0.523 1 81.25 90 ALA A CA 1
ATOM 700 C C . ALA A 1 90 ? -17.781 13.227 1.858 1 81.25 90 ALA A C 1
ATOM 702 O O . ALA A 1 90 ? -18.406 13.219 2.922 1 81.25 90 ALA A O 1
ATOM 703 N N . ILE A 1 91 ? -16.531 12.938 1.882 1 82.94 91 ILE A N 1
ATOM 704 C CA . ILE A 1 91 ? -15.734 12.961 3.104 1 82.94 91 ILE A CA 1
ATOM 705 C C . ILE A 1 91 ? -15.117 14.344 3.289 1 82.94 91 ILE A C 1
ATOM 707 O O . ILE A 1 91 ? -14.891 15.07 2.316 1 82.94 91 ILE A O 1
ATOM 711 N N . THR A 1 92 ? -14.914 14.805 4.531 1 90.5 92 THR A N 1
ATOM 712 C CA . THR A 1 92 ? -14.172 16.016 4.891 1 90.5 92 THR A CA 1
ATOM 713 C C . THR A 1 92 ? -12.797 15.648 5.453 1 90.5 92 THR A C 1
ATOM 715 O O . THR A 1 92 ? -12.672 15.32 6.633 1 90.5 92 THR A O 1
ATOM 718 N N . PRO A 1 93 ? -11.82 15.758 4.562 1 95.12 93 PRO A N 1
ATOM 719 C CA . PRO A 1 93 ? -10.492 15.352 5.02 1 95.12 93 PRO A CA 1
ATOM 720 C C . PRO A 1 93 ? -9.906 16.312 6.055 1 95.12 93 PRO A C 1
ATOM 722 O O . PRO A 1 93 ? -10.25 17.5 6.07 1 95.12 93 PRO A O 1
ATOM 725 N N . GLU A 1 94 ? -9.188 15.75 6.926 1 96.75 94 GLU A N 1
ATOM 726 C CA . GLU A 1 94 ? -8.352 16.562 7.797 1 96.75 94 GLU A CA 1
ATOM 727 C C . GLU A 1 94 ? -7.18 17.172 7.023 1 96.75 94 GLU A C 1
ATOM 729 O O . GLU A 1 94 ? -6.555 16.5 6.203 1 96.75 94 GLU A O 1
ATOM 734 N N . ARG A 1 95 ? -6.949 18.453 7.27 1 96.94 95 ARG A N 1
ATOM 735 C CA . ARG A 1 95 ? -5.879 19.172 6.578 1 96.94 95 ARG A CA 1
ATOM 736 C C . ARG A 1 95 ? -4.73 19.484 7.527 1 96.94 95 ARG A C 1
ATOM 738 O O . ARG A 1 95 ? -4.945 20.047 8.609 1 96.94 95 ARG A O 1
ATOM 745 N N . VAL A 1 96 ? -3.582 19.156 7.098 1 97.5 96 VAL A N 1
ATOM 746 C CA . VAL A 1 96 ? -2.396 19.406 7.906 1 97.5 96 VAL A CA 1
ATOM 747 C C . VAL A 1 96 ? -1.326 20.078 7.055 1 97.5 96 VAL A C 1
ATOM 749 O O . VAL A 1 96 ? -1.02 19.625 5.949 1 97.5 96 VAL A O 1
ATOM 752 N N . ILE A 1 97 ? -0.793 21.219 7.52 1 96.88 97 ILE A N 1
ATOM 753 C CA . ILE A 1 97 ? 0.343 21.875 6.891 1 96.88 97 ILE A CA 1
ATOM 754 C C . ILE A 1 97 ? 1.553 21.828 7.824 1 96.88 97 ILE A C 1
ATOM 756 O O . ILE A 1 97 ? 1.443 22.125 9.016 1 96.88 97 ILE A O 1
ATOM 760 N N . ARG A 1 98 ? 2.623 21.391 7.277 1 95.81 98 ARG A N 1
ATOM 761 C CA . ARG A 1 98 ? 3.877 21.312 8.023 1 95.81 98 ARG A CA 1
ATOM 762 C C . ARG A 1 98 ? 5.012 21.969 7.238 1 95.81 98 ARG A C 1
ATOM 764 O O . ARG A 1 98 ? 4.902 22.172 6.027 1 95.81 98 ARG A O 1
ATOM 771 N N . GLU A 1 99 ? 6.059 22.359 7.996 1 93.44 99 GLU A N 1
ATOM 772 C CA . GLU A 1 99 ? 7.258 22.938 7.398 1 93.44 99 GLU A CA 1
ATOM 773 C C . GLU A 1 99 ? 8.5 22.125 7.758 1 93.44 99 GLU A C 1
ATOM 775 O O . GLU A 1 99 ? 8.688 21.75 8.914 1 93.44 99 GLU A O 1
ATOM 780 N N . GLY A 1 100 ? 9.328 21.875 6.703 1 92.06 100 GLY A N 1
ATOM 781 C CA . GLY A 1 100 ? 10.57 21.156 6.949 1 92.06 100 GLY A CA 1
ATOM 782 C C . GLY A 1 100 ? 10.828 20.062 5.941 1 92.06 100 GLY A C 1
ATOM 783 O O . GLY A 1 100 ? 10.461 20.172 4.773 1 92.06 100 GLY A O 1
ATOM 784 N N . ASP A 1 101 ? 11.625 19.094 6.359 1 91.06 101 ASP A N 1
ATOM 785 C CA . ASP A 1 101 ? 11.922 17.922 5.523 1 91.06 101 ASP A CA 1
ATOM 786 C C . ASP A 1 101 ? 10.695 17.031 5.367 1 91.06 101 ASP A C 1
ATOM 788 O O . ASP A 1 101 ? 10.094 16.625 6.359 1 91.06 101 ASP A O 1
ATOM 792 N N . PRO A 1 102 ? 10.367 16.719 4.184 1 90.5 102 PRO A N 1
ATOM 793 C CA . PRO A 1 102 ? 9.141 15.961 3.938 1 90.5 102 PRO A CA 1
ATOM 794 C C . PRO A 1 102 ? 9.102 14.641 4.703 1 90.5 102 PRO A C 1
ATOM 796 O O . PRO A 1 102 ? 8.094 14.32 5.344 1 90.5 102 PRO A O 1
ATOM 799 N N . THR A 1 103 ? 10.148 13.883 4.672 1 90.25 103 THR A N 1
ATOM 800 C CA . THR A 1 103 ? 10.172 12.57 5.312 1 90.25 103 THR A CA 1
ATOM 801 C C . THR A 1 103 ? 10.023 12.711 6.824 1 90.25 103 THR A C 1
ATOM 803 O O . THR A 1 103 ? 9.273 11.961 7.449 1 90.25 103 THR A O 1
ATOM 806 N N . GLU A 1 104 ? 10.68 13.664 7.398 1 93 104 GLU A N 1
ATOM 807 C CA . GLU A 1 104 ? 10.594 13.906 8.836 1 93 104 GLU A CA 1
ATOM 808 C C . GLU A 1 104 ? 9.18 14.328 9.234 1 93 104 GLU A C 1
ATOM 810 O O . GLU A 1 104 ? 8.656 13.867 10.258 1 93 104 GLU A O 1
ATOM 815 N N . GLN A 1 105 ? 8.625 15.195 8.422 1 94.94 105 GLN A N 1
ATOM 816 C CA . GLN A 1 105 ? 7.293 15.695 8.734 1 94.94 105 GLN A CA 1
ATOM 817 C C . GLN A 1 105 ? 6.246 14.594 8.586 1 94.94 105 GLN A C 1
ATOM 819 O O . GLN A 1 105 ? 5.305 14.516 9.383 1 94.94 105 GLN A O 1
ATOM 824 N N . ILE A 1 106 ? 6.359 13.734 7.574 1 95.06 106 ILE A N 1
ATOM 825 C CA . ILE A 1 106 ? 5.465 12.594 7.395 1 95.06 106 ILE A CA 1
ATOM 826 C C . ILE A 1 106 ? 5.5 11.703 8.633 1 95.06 106 ILE A C 1
ATOM 828 O O . ILE A 1 106 ? 4.453 11.359 9.188 1 95.06 106 ILE A O 1
ATOM 832 N N . LEU A 1 107 ? 6.668 11.398 9.117 1 94.69 107 LEU A N 1
ATOM 833 C CA . LEU A 1 107 ? 6.828 10.539 10.281 1 94.69 107 LEU A CA 1
ATOM 834 C C . LEU A 1 107 ? 6.25 11.203 11.531 1 94.69 107 LEU A C 1
ATOM 836 O O . LEU A 1 107 ? 5.617 10.539 12.352 1 94.69 107 LEU A O 1
ATOM 840 N N . ASP A 1 108 ? 6.484 12.477 11.609 1 96.5 108 ASP A N 1
ATOM 841 C CA . ASP A 1 108 ? 5.984 13.211 12.773 1 96.5 108 ASP A CA 1
ATOM 842 C C . ASP A 1 108 ? 4.461 13.203 12.812 1 96.5 108 ASP A C 1
ATOM 844 O O . ASP A 1 108 ? 3.863 13 13.875 1 96.5 108 ASP A O 1
ATOM 848 N N . VAL A 1 109 ? 3.816 13.43 11.664 1 97.12 109 VAL A N 1
ATOM 849 C CA . VAL A 1 109 ? 2.359 13.422 11.578 1 97.12 109 VAL A CA 1
ATOM 850 C C . VAL A 1 109 ? 1.824 12.039 11.945 1 97.12 109 VAL A C 1
ATOM 852 O O . VAL A 1 109 ? 0.839 11.93 12.68 1 97.12 109 VAL A O 1
ATOM 855 N N . ILE A 1 110 ? 2.455 11 11.453 1 96.38 110 ILE A N 1
ATOM 856 C CA . ILE A 1 110 ? 2.043 9.633 11.742 1 96.38 110 ILE A CA 1
ATOM 857 C C . ILE A 1 110 ? 2.176 9.359 13.242 1 96.38 110 ILE A C 1
ATOM 859 O O . ILE A 1 110 ? 1.27 8.797 13.859 1 96.38 110 ILE A O 1
ATOM 863 N N . GLU A 1 111 ? 3.27 9.766 13.812 1 95.5 111 GLU A N 1
ATOM 864 C CA . GLU A 1 111 ? 3.533 9.523 15.227 1 95.5 111 GLU A CA 1
ATOM 865 C C . GLU A 1 111 ? 2.494 10.211 16.109 1 95.5 111 GLU A C 1
ATOM 867 O O . GLU A 1 111 ? 2.045 9.641 17.109 1 95.5 111 GLU A O 1
ATOM 872 N N . LYS A 1 112 ? 2.061 11.367 15.781 1 96 112 LYS A N 1
ATOM 873 C CA . LYS A 1 112 ? 1.202 12.188 16.625 1 96 112 LYS A CA 1
ATOM 874 C C . LYS A 1 112 ? -0.267 11.82 16.453 1 96 112 LYS A C 1
ATOM 876 O O . LYS A 1 112 ? -1.114 12.195 17.25 1 96 112 LYS A O 1
ATOM 881 N N . ASP A 1 113 ? -0.586 11.18 15.414 1 96.75 113 ASP A N 1
ATOM 882 C CA . ASP A 1 113 ? -1.956 10.75 15.156 1 96.75 113 ASP A CA 1
ATOM 883 C C . ASP A 1 113 ? -2.061 9.227 15.141 1 96.75 113 ASP A C 1
ATOM 885 O O . ASP A 1 113 ? -1.842 8.594 14.109 1 96.75 113 ASP A O 1
ATOM 889 N N . VAL A 1 114 ? -2.484 8.633 16.188 1 95.12 114 VAL A N 1
ATOM 890 C CA . VAL A 1 114 ? -2.459 7.191 16.422 1 95.12 114 VAL A CA 1
ATOM 891 C C . VAL A 1 114 ? -3.504 6.504 15.547 1 95.12 114 VAL A C 1
ATOM 893 O O . VAL A 1 114 ? -3.506 5.277 15.422 1 95.12 114 VAL A O 1
ATOM 896 N N . ASP A 1 115 ? -4.348 7.266 14.891 1 96.75 115 ASP A N 1
ATOM 897 C CA . ASP A 1 115 ? -5.418 6.676 14.094 1 96.75 115 ASP A CA 1
ATOM 898 C C . ASP A 1 115 ? -4.988 6.496 12.641 1 96.75 115 ASP A C 1
ATOM 900 O O . ASP A 1 115 ? -5.699 5.875 11.852 1 96.75 115 ASP A O 1
ATOM 904 N N . ILE A 1 116 ? -3.824 7.047 12.242 1 97.06 116 ILE A N 1
ATOM 905 C CA . ILE A 1 116 ? -3.338 6.859 10.875 1 97.06 116 ILE A CA 1
ATOM 906 C C . ILE A 1 116 ? -2.846 5.426 10.695 1 97.06 116 ILE A C 1
ATOM 908 O O . ILE A 1 116 ? -1.898 5 11.367 1 97.06 116 ILE A O 1
ATOM 912 N N . ALA A 1 117 ? -3.508 4.746 9.828 1 95.94 117 ALA A N 1
ATOM 913 C CA . ALA A 1 117 ? -3.266 3.312 9.68 1 95.94 117 ALA A CA 1
ATOM 914 C C . ALA A 1 117 ? -2.527 3.012 8.375 1 95.94 117 ALA A C 1
ATOM 916 O O . ALA A 1 117 ? -1.996 1.914 8.195 1 95.94 117 ALA A O 1
ATOM 917 N N . MET A 1 118 ? -2.479 4.02 7.484 1 96.5 118 MET A N 1
ATOM 918 C CA . MET A 1 118 ? -1.888 3.768 6.172 1 96.5 118 MET A CA 1
ATOM 919 C C . MET A 1 118 ? -1.426 5.066 5.523 1 96.5 118 MET A C 1
ATOM 921 O O . MET A 1 118 ? -2.084 6.102 5.656 1 96.5 118 MET A O 1
ATOM 925 N N . LEU A 1 119 ? -0.272 4.98 4.879 1 96.56 119 LEU A N 1
ATOM 926 C CA . LEU A 1 119 ? 0.183 6.055 4.004 1 96.56 119 LEU A CA 1
ATOM 927 C C . LEU A 1 119 ? -0.106 5.723 2.543 1 96.56 119 LEU A C 1
ATOM 929 O O . LEU A 1 119 ? 0.219 4.633 2.074 1 96.56 119 LEU A O 1
ATOM 933 N N . VAL A 1 120 ? -0.773 6.625 1.855 1 96.31 120 VAL A N 1
ATOM 934 C CA . VAL A 1 120 ? -1.062 6.449 0.437 1 96.31 120 VAL A CA 1
ATOM 935 C C . VAL A 1 120 ? -0.259 7.457 -0.384 1 96.31 120 VAL A C 1
ATOM 937 O O . VAL A 1 120 ? -0.335 8.664 -0.144 1 96.31 120 VAL A O 1
ATOM 940 N N . LEU A 1 121 ? 0.506 6.973 -1.304 1 93.75 121 LEU A N 1
ATOM 941 C CA . LEU A 1 121 ? 1.276 7.766 -2.258 1 93.75 121 LEU A CA 1
ATOM 942 C C . LEU A 1 121 ? 0.902 7.406 -3.691 1 93.75 121 LEU A C 1
ATOM 944 O O . LEU A 1 121 ? 0.277 6.371 -3.932 1 93.75 121 LEU A O 1
ATOM 948 N N . ALA A 1 122 ? 1.217 8.281 -4.586 1 93.38 122 ALA A N 1
ATOM 949 C CA . ALA A 1 122 ? 1.076 7.98 -6.012 1 93.38 122 ALA A CA 1
ATOM 950 C C . ALA A 1 122 ? 2.424 8.055 -6.723 1 93.38 122 ALA A C 1
ATOM 952 O O . ALA A 1 122 ? 3.238 8.938 -6.434 1 93.38 122 ALA A O 1
ATOM 953 N N . ALA A 1 123 ? 2.607 7.082 -7.586 1 90.38 123 ALA A N 1
ATOM 954 C CA . ALA A 1 123 ? 3.869 7.016 -8.32 1 90.38 123 ALA A CA 1
ATOM 955 C C . ALA A 1 123 ? 3.707 7.559 -9.742 1 90.38 123 ALA A C 1
ATOM 957 O O . ALA A 1 123 ? 2.758 7.203 -10.445 1 90.38 123 ALA A O 1
ATOM 958 N N . ASN A 1 124 ? 4.641 8.352 -10.109 1 86.56 124 ASN A N 1
ATOM 959 C CA . ASN A 1 124 ? 4.691 8.859 -11.477 1 86.56 124 ASN A CA 1
ATOM 960 C C . ASN A 1 124 ? 4.988 7.746 -12.484 1 86.56 124 ASN A C 1
ATOM 962 O O . ASN A 1 124 ? 5.922 6.965 -12.289 1 86.56 124 ASN A O 1
ATOM 966 N N . PRO A 1 125 ? 4.16 7.656 -13.531 1 82.5 125 PRO A N 1
ATOM 967 C CA . PRO A 1 125 ? 4.406 6.605 -14.523 1 82.5 125 PRO A CA 1
ATOM 968 C C . PRO A 1 125 ? 5.527 6.961 -15.492 1 82.5 125 PRO A C 1
ATOM 970 O O . PRO A 1 125 ? 5.969 6.113 -16.266 1 82.5 125 PRO A O 1
ATOM 973 N N . GLY A 1 126 ? 6.043 8.086 -15.414 1 80.56 126 GLY A N 1
ATOM 974 C CA . GLY A 1 126 ? 7.012 8.562 -16.391 1 80.56 126 GLY A CA 1
ATOM 975 C C . GLY A 1 126 ? 8.422 8.055 -16.125 1 80.56 126 GLY A C 1
ATOM 976 O O . GLY A 1 126 ? 8.648 7.309 -15.172 1 80.56 126 GLY A O 1
ATOM 977 N N . ALA A 1 127 ? 9.281 8.328 -17.078 1 77.44 127 ALA A N 1
ATOM 978 C CA . ALA A 1 127 ? 10.664 7.859 -17.078 1 77.44 127 ALA A CA 1
ATOM 979 C C . ALA A 1 127 ? 11.453 8.469 -15.922 1 77.44 127 ALA A C 1
ATOM 981 O O . ALA A 1 127 ? 12.508 7.949 -15.531 1 77.44 127 ALA A O 1
ATOM 982 N N . GLU A 1 128 ? 10.938 9.578 -15.359 1 78.06 128 GLU A N 1
ATOM 983 C CA . GLU A 1 128 ? 11.648 10.281 -14.297 1 78.06 128 GLU A CA 1
ATOM 984 C C . GLU A 1 128 ? 11.633 9.477 -13 1 78.06 128 GLU A C 1
ATOM 986 O O . GLU A 1 128 ? 12.367 9.797 -12.062 1 78.06 128 GLU A O 1
ATOM 991 N N . GLY A 1 129 ? 10.93 8.359 -12.984 1 81.31 129 GLY A N 1
ATOM 992 C CA . GLY A 1 129 ? 10.836 7.578 -11.758 1 81.31 129 GLY A CA 1
ATOM 993 C C . GLY A 1 129 ? 9.578 7.871 -10.961 1 81.31 129 GLY A C 1
ATOM 994 O O . GLY A 1 129 ? 8.773 8.727 -11.352 1 81.31 129 GLY A O 1
ATOM 995 N N . PRO A 1 130 ? 9.398 7.184 -9.891 1 81.25 130 PRO A N 1
ATOM 996 C CA . PRO A 1 130 ? 8.125 7.242 -9.164 1 81.25 130 PRO A CA 1
ATOM 997 C C . PRO A 1 130 ? 7.945 8.555 -8.406 1 81.25 130 PRO A C 1
ATOM 999 O O . PRO A 1 130 ? 6.836 8.867 -7.965 1 81.25 130 PRO A O 1
ATOM 1002 N N . GLY A 1 131 ? 8.992 9.414 -8.242 1 82.5 131 GLY A N 1
ATOM 1003 C CA . GLY A 1 131 ? 8.938 10.656 -7.496 1 82.5 131 GLY A CA 1
ATOM 1004 C C . GLY A 1 131 ? 9.812 10.648 -6.254 1 82.5 131 GLY A C 1
ATOM 1005 O O . GLY A 1 131 ? 10.227 9.578 -5.793 1 82.5 131 GLY A O 1
ATOM 1006 N N . PRO A 1 132 ? 10.133 11.797 -5.832 1 81.69 132 PRO A N 1
ATOM 1007 C CA . PRO A 1 132 ? 11.141 11.93 -4.777 1 81.69 132 PRO A CA 1
ATOM 1008 C C . PRO A 1 132 ? 10.711 11.281 -3.463 1 81.69 132 PRO A C 1
ATOM 1010 O O . PRO A 1 132 ? 11.523 10.648 -2.785 1 81.69 132 PRO A O 1
ATOM 1013 N N . ILE A 1 133 ? 9.508 11.422 -3.117 1 83 133 ILE A N 1
ATOM 1014 C CA . ILE A 1 133 ? 9.055 10.898 -1.832 1 83 133 ILE A CA 1
ATOM 1015 C C . ILE A 1 133 ? 9.117 9.375 -1.842 1 83 133 ILE A C 1
ATOM 1017 O O . ILE A 1 133 ? 9.625 8.766 -0.9 1 83 133 ILE A O 1
ATOM 1021 N N . ILE A 1 134 ? 8.555 8.766 -2.893 1 85 134 ILE A N 1
ATOM 1022 C CA . ILE A 1 134 ? 8.555 7.309 -2.992 1 85 134 ILE A CA 1
ATOM 1023 C C . ILE A 1 134 ? 9.992 6.797 -3.025 1 85 134 ILE A C 1
ATOM 1025 O O . ILE A 1 134 ? 10.32 5.809 -2.367 1 85 134 ILE A O 1
ATOM 1029 N N . THR A 1 135 ? 10.852 7.48 -3.723 1 82.94 135 THR A N 1
ATOM 1030 C CA . THR A 1 135 ? 12.258 7.098 -3.822 1 82.94 135 THR A CA 1
ATOM 1031 C C . THR A 1 135 ? 12.93 7.141 -2.451 1 82.94 135 THR A C 1
ATOM 1033 O O . THR A 1 135 ? 13.633 6.203 -2.07 1 82.94 135 THR A O 1
ATOM 1036 N N . THR A 1 136 ? 12.68 8.188 -1.76 1 81.25 136 THR A N 1
ATOM 1037 C CA . THR A 1 136 ? 13.273 8.344 -0.435 1 81.25 136 THR A CA 1
ATOM 1038 C C . THR A 1 136 ? 12.688 7.324 0.541 1 81.25 136 THR A C 1
ATOM 1040 O O . THR A 1 136 ? 13.43 6.695 1.301 1 81.25 136 THR A O 1
ATOM 1043 N N . MET A 1 137 ? 11.406 7.137 0.473 1 82.88 137 MET A N 1
ATOM 1044 C CA . MET A 1 137 ? 10.734 6.223 1.39 1 82.88 137 MET A CA 1
ATOM 1045 C C . MET A 1 137 ? 11.156 4.781 1.128 1 82.88 137 MET A C 1
ATOM 1047 O O . MET A 1 137 ? 11.242 3.977 2.057 1 82.88 137 MET A O 1
ATOM 1051 N N . ALA A 1 138 ? 11.359 4.445 -0.126 1 79.62 138 ALA A N 1
ATOM 1052 C CA . ALA A 1 138 ? 11.742 3.084 -0.492 1 79.62 138 ALA A CA 1
ATOM 1053 C C .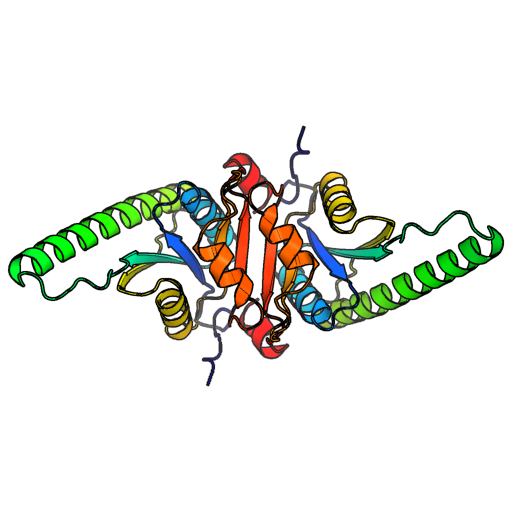 ALA A 1 138 ? 12.969 2.627 0.292 1 79.62 138 ALA A C 1
ATOM 1055 O O . ALA A 1 138 ? 13.086 1.451 0.639 1 79.62 138 ALA A O 1
ATOM 1056 N N . LYS A 1 139 ? 13.797 3.572 0.699 1 79.5 139 LYS A N 1
ATOM 1057 C CA . LYS A 1 139 ? 15.031 3.25 1.413 1 79.5 139 LYS A CA 1
ATOM 1058 C C . LYS A 1 139 ? 14.75 2.939 2.881 1 79.5 139 LYS A C 1
ATOM 1060 O O . LYS A 1 139 ? 15.547 2.271 3.541 1 79.5 139 LYS A O 1
ATOM 1065 N N . THR A 1 140 ? 13.648 3.367 3.32 1 82 140 THR A N 1
ATOM 1066 C CA . THR A 1 140 ? 13.391 3.254 4.754 1 82 140 THR A CA 1
ATOM 1067 C C . THR A 1 140 ? 12.078 2.527 5.012 1 82 140 THR A C 1
ATOM 1069 O O . THR A 1 140 ? 11.617 2.449 6.152 1 82 140 THR A O 1
ATOM 1072 N N . MET A 1 141 ? 11.492 2.002 3.977 1 85 141 MET A N 1
ATOM 1073 C CA . MET A 1 141 ? 10.156 1.426 4.051 1 85 141 MET A CA 1
ATOM 1074 C C . MET A 1 141 ? 10.125 0.238 5.008 1 85 141 MET A C 1
ATOM 1076 O O . MET A 1 141 ? 9.125 0.003 5.684 1 85 141 MET A O 1
ATOM 1080 N N . GLY A 1 142 ? 11.219 -0.45 5.094 1 84.25 142 GLY A N 1
ATOM 1081 C CA . GLY A 1 142 ? 11.273 -1.626 5.949 1 84.25 142 GLY A CA 1
ATOM 1082 C C . GLY A 1 142 ? 11.133 -1.302 7.422 1 84.25 142 GLY A C 1
ATOM 1083 O O . GLY A 1 142 ? 10.711 -2.15 8.211 1 84.25 142 GLY A O 1
ATOM 1084 N N . ALA A 1 143 ? 11.477 -0.126 7.785 1 85.38 143 ALA A N 1
ATOM 1085 C CA . ALA A 1 143 ? 11.422 0.289 9.18 1 85.38 143 ALA A CA 1
ATOM 1086 C C . ALA A 1 143 ? 10.297 1.293 9.414 1 85.38 143 ALA A C 1
ATOM 1088 O O . ALA A 1 143 ? 10.211 1.897 10.484 1 85.38 143 ALA A O 1
ATOM 1089 N N . PHE A 1 144 ? 9.469 1.441 8.438 1 89.81 144 PHE A N 1
ATOM 1090 C CA . PHE A 1 144 ? 8.375 2.395 8.531 1 89.81 144 PHE A CA 1
ATOM 1091 C C . PHE A 1 144 ? 7.316 1.905 9.516 1 89.81 144 PHE A C 1
ATOM 1093 O O . PHE A 1 144 ? 7.129 0.699 9.688 1 89.81 144 PHE A O 1
ATOM 1100 N N . PRO A 1 145 ? 6.66 2.82 10.219 1 93 145 PRO A N 1
ATOM 1101 C CA . PRO A 1 145 ? 5.777 2.389 11.305 1 93 145 PRO A CA 1
ATOM 1102 C C . PRO A 1 145 ? 4.414 1.921 10.812 1 93 145 PRO A C 1
ATOM 1104 O O . PRO A 1 145 ? 3.637 1.344 11.578 1 93 145 PRO A O 1
ATOM 1107 N N . ILE A 1 146 ? 4.047 2.189 9.594 1 95.62 146 ILE A N 1
ATOM 1108 C CA . ILE A 1 146 ? 2.766 1.771 9.039 1 95.62 146 ILE A CA 1
ATOM 1109 C C . ILE A 1 146 ? 2.953 1.331 7.59 1 95.62 146 ILE A C 1
ATOM 1111 O O . ILE A 1 146 ? 3.938 1.7 6.945 1 95.62 146 ILE A O 1
ATOM 1115 N N . PRO A 1 147 ? 1.998 0.594 7.023 1 96 147 PRO A N 1
ATOM 1116 C CA . PRO A 1 147 ? 2.055 0.221 5.605 1 96 147 PRO A CA 1
ATOM 1117 C C . PRO A 1 147 ? 1.938 1.425 4.676 1 96 147 PRO A C 1
ATOM 1119 O O . PRO A 1 147 ? 1.307 2.424 5.027 1 96 147 PRO A O 1
ATOM 1122 N N . VAL A 1 148 ? 2.562 1.252 3.525 1 95.19 148 VAL A N 1
ATOM 1123 C CA . VAL A 1 148 ? 2.508 2.273 2.486 1 95.19 148 VAL A CA 1
ATOM 1124 C C . VAL A 1 148 ? 1.866 1.695 1.227 1 95.19 148 VAL A C 1
ATOM 1126 O O . VAL A 1 148 ? 2.303 0.659 0.721 1 95.19 148 VAL A O 1
ATOM 1129 N N . THR A 1 149 ? 0.851 2.326 0.8 1 95.56 149 THR A N 1
ATOM 1130 C CA . THR A 1 149 ? 0.223 1.948 -0.461 1 95.56 149 THR A CA 1
ATOM 1131 C C . THR A 1 149 ? 0.636 2.904 -1.577 1 95.56 149 THR A C 1
ATOM 1133 O O . THR A 1 149 ? 0.495 4.121 -1.443 1 95.56 149 THR A O 1
ATOM 1136 N N . ILE A 1 150 ? 1.138 2.369 -2.613 1 94.44 150 ILE A N 1
ATOM 1137 C CA . ILE A 1 150 ? 1.562 3.141 -3.775 1 94.44 150 ILE A CA 1
ATOM 1138 C C . ILE A 1 150 ? 0.571 2.938 -4.918 1 94.44 150 ILE A C 1
ATOM 1140 O O . ILE A 1 150 ? 0.425 1.826 -5.434 1 94.44 150 ILE A O 1
ATOM 1144 N N . VAL A 1 151 ? -0.042 3.994 -5.293 1 95.19 151 VAL A N 1
ATOM 1145 C CA . VAL A 1 151 ? -1.005 3.994 -6.387 1 95.19 151 VAL A CA 1
ATOM 1146 C C . VAL A 1 151 ? -0.31 4.391 -7.688 1 95.19 151 VAL A C 1
ATOM 1148 O O . VAL A 1 151 ? 0.331 5.441 -7.762 1 95.19 151 VAL A O 1
ATOM 1151 N N . PRO A 1 152 ? -0.415 3.535 -8.664 1 93.5 152 PRO A N 1
ATOM 1152 C CA . PRO A 1 152 ? 0.164 3.922 -9.953 1 93.5 152 PRO A CA 1
ATOM 1153 C C . PRO A 1 152 ? -0.479 5.18 -10.539 1 93.5 152 PRO A C 1
ATOM 1155 O O . PRO A 1 152 ? -1.706 5.258 -10.641 1 93.5 152 PRO A O 1
ATOM 1158 N N . GLY A 1 153 ? 0.375 6.129 -10.945 1 91.19 153 GLY A N 1
ATOM 1159 C CA . GLY A 1 153 ? -0.095 7.426 -11.414 1 91.19 153 GLY A CA 1
ATOM 1160 C C . GLY A 1 153 ? -0.797 7.359 -12.758 1 91.19 153 GLY A C 1
ATOM 1161 O O . GLY A 1 153 ? -1.505 8.297 -13.141 1 91.19 153 GLY A O 1
ATOM 1162 N N . GLY A 1 154 ? -0.629 6.309 -13.461 1 89.19 154 GLY A N 1
ATOM 1163 C CA . GLY A 1 154 ? -1.213 6.164 -14.781 1 89.19 154 GLY A CA 1
ATOM 1164 C C . GLY A 1 154 ? -2.646 5.668 -14.75 1 89.19 154 GLY A C 1
ATOM 1165 O O . GLY A 1 154 ? -3.324 5.648 -15.781 1 89.19 154 GLY A O 1
ATOM 1166 N N . LEU A 1 155 ? -3.178 5.316 -13.609 1 92.69 155 LEU A N 1
ATOM 1167 C CA . LEU A 1 155 ? -4.535 4.789 -13.508 1 92.69 155 LEU A CA 1
ATOM 1168 C C . LEU A 1 155 ? -5.566 5.902 -13.672 1 92.69 155 LEU A C 1
ATOM 1170 O O . LEU A 1 155 ? -5.387 7 -13.133 1 92.69 155 LEU A O 1
ATOM 1174 N N . THR A 1 156 ? -6.582 5.633 -14.406 1 92.25 156 THR A N 1
ATOM 1175 C CA . THR A 1 156 ? -7.699 6.559 -14.539 1 92.25 156 THR A CA 1
ATOM 1176 C C . THR A 1 156 ? -8.641 6.461 -13.344 1 92.25 156 THR A C 1
ATOM 1178 O O . THR A 1 156 ? -8.531 5.531 -12.539 1 92.25 156 THR A O 1
ATOM 1181 N N . ASP A 1 157 ? -9.555 7.43 -13.234 1 91.31 157 ASP A N 1
ATOM 1182 C CA . ASP A 1 157 ? -10.562 7.359 -12.18 1 91.31 157 ASP A CA 1
ATOM 1183 C C . ASP A 1 157 ? -11.336 6.043 -12.25 1 91.31 157 ASP A C 1
ATOM 1185 O O . ASP A 1 157 ? -11.539 5.383 -11.234 1 91.31 157 ASP A O 1
ATOM 1189 N N . ALA A 1 158 ? -11.711 5.672 -13.445 1 92.44 158 ALA A N 1
ATOM 1190 C CA . ALA A 1 158 ? -12.5 4.461 -13.641 1 92.44 158 ALA A CA 1
ATOM 1191 C C . ALA A 1 158 ? -11.711 3.221 -13.227 1 92.44 158 ALA A C 1
ATOM 1193 O O . ALA A 1 158 ? -12.273 2.277 -12.664 1 92.44 158 ALA A O 1
ATOM 1194 N N . GLU A 1 159 ? -10.453 3.227 -13.492 1 92.81 159 GLU A N 1
ATOM 1195 C CA . GLU A 1 159 ? -9.609 2.094 -13.117 1 92.81 159 GLU A CA 1
ATOM 1196 C C . GLU A 1 159 ? -9.453 1.996 -11.602 1 92.81 159 GLU A C 1
ATOM 1198 O O . GLU A 1 159 ? -9.461 0.897 -11.039 1 92.81 159 GLU A O 1
ATOM 1203 N N . ILE A 1 160 ? -9.297 3.119 -10.922 1 93.19 160 ILE A N 1
ATOM 1204 C CA . ILE A 1 160 ? -9.219 3.127 -9.469 1 93.19 160 ILE A CA 1
ATOM 1205 C C . ILE A 1 160 ? -10.555 2.684 -8.875 1 93.19 160 ILE A C 1
ATOM 1207 O O . ILE A 1 160 ? -10.586 1.944 -7.887 1 93.19 160 ILE A O 1
ATOM 1211 N N . ASP A 1 161 ? -11.672 3.109 -9.5 1 91.69 161 ASP A N 1
ATOM 1212 C CA . ASP A 1 161 ? -12.992 2.662 -9.062 1 91.69 161 ASP A CA 1
ATOM 1213 C C . ASP A 1 161 ? -13.094 1.138 -9.086 1 91.69 161 ASP A C 1
ATOM 1215 O O . ASP A 1 161 ? -13.656 0.533 -8.172 1 91.69 161 ASP A O 1
ATOM 1219 N N . ALA A 1 162 ? -12.531 0.593 -10.086 1 91.12 162 ALA A N 1
ATOM 1220 C CA . ALA A 1 162 ? -12.609 -0.855 -10.266 1 91.12 162 ALA A CA 1
ATOM 1221 C C . ALA A 1 162 ? -11.766 -1.581 -9.219 1 91.12 162 ALA A C 1
ATOM 1223 O O . ALA A 1 162 ? -11.945 -2.777 -8.984 1 91.12 162 ALA A O 1
ATOM 1224 N N . LEU A 1 163 ? -10.836 -0.889 -8.555 1 90.62 163 LEU A N 1
ATOM 1225 C CA . LEU A 1 163 ? -9.875 -1.493 -7.633 1 90.62 163 LEU A CA 1
ATOM 1226 C C . LEU A 1 163 ? -10.242 -1.183 -6.184 1 90.62 163 LEU A C 1
ATOM 1228 O O . LEU A 1 163 ? -9.602 -1.679 -5.258 1 90.62 163 LEU A O 1
ATOM 1232 N N . SER A 1 164 ? -11.188 -0.432 -5.891 1 84.88 164 SER A N 1
ATOM 1233 C CA . SER A 1 164 ? -11.422 0.048 -4.531 1 84.88 164 SER A CA 1
ATOM 1234 C C . SER A 1 164 ? -12.914 0.249 -4.266 1 84.88 164 SER A C 1
ATOM 1236 O O . SER A 1 164 ? -13.367 0.096 -3.133 1 84.88 164 SER A O 1
ATOM 1238 N N . MET B 1 1 ? -4.691 -4.512 -24.344 1 41.38 1 MET B N 1
ATOM 1239 C CA . MET B 1 1 ? -5.684 -3.783 -23.562 1 41.38 1 MET B CA 1
ATOM 1240 C C . MET B 1 1 ? -5.598 -4.172 -22.094 1 41.38 1 MET B C 1
ATOM 1242 O O . MET B 1 1 ? -5.574 -5.359 -21.75 1 41.38 1 MET B O 1
ATOM 1246 N N . THR B 1 2 ? -5.098 -3.271 -21.234 1 57.41 2 THR B N 1
ATOM 1247 C CA . THR B 1 2 ? -5.023 -3.691 -19.844 1 57.41 2 THR B CA 1
ATOM 1248 C C . THR B 1 2 ? -6.387 -4.176 -19.344 1 57.41 2 THR B C 1
ATOM 1250 O O . THR B 1 2 ? -7.406 -3.535 -19.594 1 57.41 2 THR B O 1
ATOM 1253 N N . THR B 1 3 ? -6.418 -5.488 -19.094 1 70.31 3 THR B N 1
ATOM 1254 C CA . THR B 1 3 ? -7.66 -6.117 -18.656 1 70.31 3 THR B CA 1
ATOM 1255 C C . THR B 1 3 ? -8.305 -5.328 -17.531 1 70.31 3 THR B C 1
ATOM 1257 O O . THR B 1 3 ? -7.637 -4.949 -16.562 1 70.31 3 THR B O 1
ATOM 1260 N N . GLN B 1 4 ? -9.508 -4.965 -17.797 1 81.06 4 GLN B N 1
ATOM 1261 C CA . GLN B 1 4 ? -10.289 -4.207 -16.828 1 81.06 4 GLN B CA 1
ATOM 1262 C C . GLN B 1 4 ? -10.492 -5.004 -15.539 1 81.06 4 GLN B C 1
ATOM 1264 O O . GLN B 1 4 ? -10.898 -6.168 -15.586 1 81.06 4 GLN B O 1
ATOM 1269 N N . ARG B 1 5 ? -10.148 -4.434 -14.484 1 90.12 5 ARG B N 1
ATOM 1270 C CA . ARG B 1 5 ? -10.359 -5.051 -13.18 1 90.12 5 ARG B CA 1
ATOM 1271 C C . ARG B 1 5 ? -11.844 -5.141 -12.844 1 90.12 5 ARG B C 1
ATOM 1273 O O . ARG B 1 5 ? -12.609 -4.234 -13.164 1 90.12 5 ARG B O 1
ATOM 1280 N N . ARG B 1 6 ? -12.273 -6.215 -12.211 1 90.69 6 ARG B N 1
ATOM 1281 C CA . ARG B 1 6 ? -13.688 -6.453 -11.93 1 90.69 6 ARG B CA 1
ATOM 1282 C C . ARG B 1 6 ? -13.906 -6.82 -10.469 1 90.69 6 ARG B C 1
ATOM 1284 O O . ARG B 1 6 ? -14.961 -7.328 -10.102 1 90.69 6 ARG B O 1
ATOM 1291 N N . SER B 1 7 ? -12.914 -6.527 -9.609 1 90.31 7 SER B N 1
ATOM 1292 C CA . SER B 1 7 ? -12.82 -7.051 -8.25 1 90.31 7 SER B CA 1
ATOM 1293 C C . SER B 1 7 ? -14.016 -6.633 -7.406 1 90.31 7 SER B C 1
ATOM 1295 O O . SER B 1 7 ? -14.398 -7.336 -6.469 1 90.31 7 SER B O 1
ATOM 1297 N N . TYR B 1 8 ? -14.75 -5.527 -7.738 1 87.19 8 TYR B N 1
ATOM 1298 C CA . TYR B 1 8 ? -15.805 -5.031 -6.863 1 87.19 8 TYR B CA 1
ATOM 1299 C C . TYR B 1 8 ? -17.156 -5.047 -7.57 1 87.19 8 TYR B C 1
ATOM 1301 O O . TYR B 1 8 ? -18.125 -4.477 -7.074 1 87.19 8 TYR B O 1
ATOM 1309 N N . GLU B 1 9 ? -17.188 -5.727 -8.695 1 88.81 9 GLU B N 1
ATOM 1310 C CA . GLU B 1 9 ? -18.453 -5.941 -9.391 1 88.81 9 GLU B CA 1
ATOM 1311 C C . GLU B 1 9 ? -19.25 -7.066 -8.75 1 88.81 9 GLU B C 1
ATOM 1313 O O . GLU B 1 9 ? -18.688 -7.926 -8.07 1 88.81 9 GLU B O 1
ATOM 1318 N N . THR B 1 10 ? -20.484 -6.973 -9.062 1 88.5 10 THR B N 1
ATOM 1319 C CA . THR B 1 10 ? -21.359 -8.031 -8.578 1 88.5 10 THR B CA 1
ATOM 1320 C C . THR B 1 10 ? -20.906 -9.391 -9.086 1 88.5 10 THR B C 1
ATOM 1322 O O . THR B 1 10 ? -20.578 -9.547 -10.266 1 88.5 10 THR B O 1
ATOM 1325 N N . GLY B 1 11 ? -20.891 -10.406 -8.234 1 91 11 GLY B N 1
ATOM 1326 C CA . GLY B 1 11 ? -20.469 -11.758 -8.586 1 91 11 GLY B CA 1
ATOM 1327 C C . GLY B 1 11 ? -18.969 -11.969 -8.438 1 91 11 GLY B C 1
ATOM 1328 O O . GLY B 1 11 ? -18.469 -13.086 -8.578 1 91 11 GLY B O 1
ATOM 1329 N N . HIS B 1 12 ? -18.281 -10.867 -8.195 1 92.56 12 HIS B N 1
ATOM 1330 C CA . HIS B 1 12 ? -16.844 -10.922 -7.992 1 92.56 12 HIS B CA 1
ATOM 1331 C C . HIS B 1 12 ? -16.469 -10.602 -6.551 1 92.56 12 HIS B C 1
ATOM 1333 O O . HIS B 1 12 ? -17.312 -10.125 -5.781 1 92.56 12 HIS B O 1
ATOM 1339 N N . GLN B 1 13 ? -15.227 -10.938 -6.195 1 93.19 13 GLN B N 1
ATOM 1340 C CA . GLN B 1 13 ? -14.664 -10.57 -4.895 1 93.19 13 GLN B CA 1
ATOM 1341 C C . GLN B 1 13 ? -13.219 -10.102 -5.031 1 93.19 13 GLN B C 1
ATOM 1343 O O . GLN B 1 13 ? -12.43 -10.719 -5.746 1 93.19 13 GLN B O 1
ATOM 1348 N N . PRO B 1 14 ? -12.969 -9.016 -4.344 1 94.75 14 PRO B N 1
ATOM 1349 C CA . PRO B 1 14 ? -11.586 -8.531 -4.43 1 94.75 14 PRO B CA 1
ATOM 1350 C C . PRO B 1 14 ? -10.586 -9.508 -3.83 1 94.75 14 PRO B C 1
ATOM 1352 O O . PRO B 1 14 ? -10.867 -10.148 -2.814 1 94.75 14 PRO B O 1
ATOM 1355 N N . LYS B 1 15 ? -9.461 -9.68 -4.512 1 96.75 15 LYS B N 1
ATOM 1356 C CA . LYS B 1 15 ? -8.359 -10.492 -4.02 1 96.75 15 LYS B CA 1
ATOM 1357 C C . LYS B 1 15 ? -7.078 -9.672 -3.9 1 96.75 15 LYS B C 1
ATOM 1359 O O . LYS B 1 15 ? -6.883 -8.711 -4.648 1 96.75 15 LYS B O 1
ATOM 1364 N N . CYS B 1 16 ? -6.309 -9.984 -2.973 1 96.69 16 CYS B N 1
ATOM 1365 C CA . CYS B 1 16 ? -4.961 -9.43 -2.967 1 96.69 16 CYS B CA 1
ATOM 1366 C C . CYS B 1 16 ? -3.928 -10.5 -3.293 1 96.69 16 CYS B C 1
ATOM 1368 O O . CYS B 1 16 ? -4.137 -11.68 -2.994 1 96.69 16 CYS B O 1
ATOM 1370 N N . LEU B 1 17 ? -2.875 -10.062 -3.943 1 97.69 17 LEU B N 1
ATOM 1371 C CA . LEU B 1 17 ? -1.764 -10.922 -4.328 1 97.69 17 LEU B CA 1
ATOM 1372 C C . LEU B 1 17 ? -0.587 -10.75 -3.373 1 97.69 17 LEU B C 1
ATOM 1374 O O . LEU B 1 17 ? -0.176 -9.625 -3.082 1 97.69 17 LEU B O 1
ATOM 1378 N N . VAL B 1 18 ? -0.096 -11.867 -2.816 1 96.88 18 VAL B N 1
ATOM 1379 C CA . VAL B 1 18 ? 1.104 -11.867 -1.986 1 96.88 18 VAL B CA 1
ATOM 1380 C C . VAL B 1 18 ? 2.16 -12.781 -2.602 1 96.88 18 VAL B C 1
ATOM 1382 O O . VAL B 1 18 ? 1.833 -13.836 -3.15 1 96.88 18 VAL B O 1
ATOM 1385 N N . ILE B 1 19 ? 3.404 -12.336 -2.459 1 94.88 19 ILE B N 1
ATOM 1386 C CA . ILE B 1 19 ? 4.52 -13.125 -2.969 1 94.88 19 ILE B CA 1
ATOM 1387 C C . ILE B 1 19 ? 5.188 -13.875 -1.819 1 94.88 19 ILE B C 1
ATOM 1389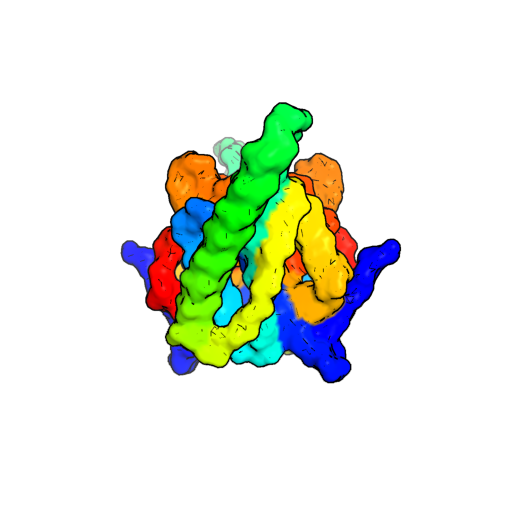 O O . ILE B 1 19 ? 5.652 -13.266 -0.857 1 94.88 19 ILE B O 1
ATOM 1393 N N . VAL B 1 20 ? 5.164 -15.18 -1.952 1 93.5 20 VAL B N 1
ATOM 1394 C CA . VAL B 1 20 ? 5.848 -16.016 -0.973 1 93.5 20 VAL B CA 1
ATOM 1395 C C . VAL B 1 20 ? 7.254 -16.344 -1.464 1 93.5 20 VAL B C 1
ATOM 1397 O O . VAL B 1 20 ? 7.445 -17.297 -2.227 1 93.5 20 VAL B O 1
ATOM 1400 N N . ASP B 1 21 ? 8.117 -15.484 -1.074 1 84.12 21 ASP B N 1
ATOM 1401 C CA . ASP B 1 21 ? 9.5 -15.656 -1.511 1 84.12 21 ASP B CA 1
ATOM 1402 C C . ASP B 1 21 ? 10.375 -16.203 -0.379 1 84.12 21 ASP B C 1
ATOM 1404 O O . ASP B 1 21 ? 9.859 -16.766 0.591 1 84.12 21 ASP B O 1
ATOM 1408 N N . ASP B 1 22 ? 11.695 -16.234 -0.552 1 78.38 22 ASP B N 1
ATOM 1409 C CA . ASP B 1 22 ? 12.602 -16.844 0.415 1 78.38 22 ASP B CA 1
ATOM 1410 C C . ASP B 1 22 ? 13.039 -15.844 1.474 1 78.38 22 ASP B C 1
ATOM 1412 O O . ASP B 1 22 ? 13.922 -16.125 2.287 1 78.38 22 ASP B O 1
ATOM 1416 N N . THR B 1 23 ? 12.422 -14.664 1.384 1 76.94 23 THR B N 1
ATOM 1417 C CA . THR B 1 23 ? 12.797 -13.656 2.373 1 76.94 23 THR B CA 1
ATOM 1418 C C . THR B 1 23 ? 12.07 -13.898 3.693 1 76.94 23 THR B C 1
ATOM 1420 O O . THR B 1 23 ? 11.07 -14.625 3.734 1 76.94 23 THR B O 1
ATOM 1423 N N . ALA B 1 24 ? 12.672 -13.375 4.805 1 74.12 24 ALA B N 1
ATOM 1424 C CA . ALA B 1 24 ? 12.086 -13.516 6.137 1 74.12 24 ALA B CA 1
ATOM 1425 C C . ALA B 1 24 ? 10.828 -12.672 6.277 1 74.12 24 ALA B C 1
ATOM 1427 O O . ALA B 1 24 ? 9.969 -12.953 7.117 1 74.12 24 ALA B O 1
ATOM 1428 N N . GLU B 1 25 ? 10.609 -11.703 5.414 1 78.19 25 GLU B N 1
ATOM 1429 C CA . GLU B 1 25 ? 9.562 -10.703 5.613 1 78.19 25 GLU B CA 1
ATOM 1430 C C . GLU B 1 25 ? 8.258 -11.125 4.949 1 78.19 25 GLU B C 1
ATOM 1432 O O . GLU B 1 25 ? 7.219 -10.5 5.148 1 78.19 25 GLU B O 1
ATOM 1437 N N . TRP B 1 26 ? 8.336 -12.312 4.219 1 80.31 26 TRP B N 1
ATOM 1438 C CA . TRP B 1 26 ? 7.121 -12.734 3.527 1 80.31 26 TRP B CA 1
ATOM 1439 C C . TRP B 1 26 ? 5.973 -12.938 4.512 1 80.31 26 TRP B C 1
ATOM 1441 O O . TRP B 1 26 ? 4.809 -12.727 4.164 1 80.31 26 TRP B O 1
ATOM 1451 N N . ASP B 1 27 ? 6.277 -13.281 5.676 1 90.12 27 ASP B N 1
ATOM 1452 C CA . ASP B 1 27 ? 5.285 -13.547 6.711 1 90.12 27 ASP B CA 1
ATOM 1453 C C . ASP B 1 27 ? 4.477 -12.289 7.039 1 90.12 27 ASP B C 1
ATOM 1455 O O . ASP B 1 27 ? 3.273 -12.375 7.293 1 90.12 27 ASP B O 1
ATOM 1459 N N . ARG B 1 28 ? 5.105 -11.164 7.02 1 92.5 28 ARG B N 1
ATOM 1460 C CA . ARG B 1 28 ? 4.406 -9.914 7.301 1 92.5 28 ARG B CA 1
ATOM 1461 C C . ARG B 1 28 ? 3.393 -9.594 6.207 1 92.5 28 ARG B C 1
ATOM 1463 O O . ARG B 1 28 ? 2.277 -9.156 6.496 1 92.5 28 ARG B O 1
ATOM 1470 N N . ALA B 1 29 ? 3.811 -9.82 4.965 1 94.5 29 ALA B N 1
ATOM 1471 C CA . ALA B 1 29 ? 2.908 -9.602 3.838 1 94.5 29 ALA B CA 1
ATOM 1472 C C . ALA B 1 29 ? 1.686 -10.508 3.93 1 94.5 29 ALA B C 1
ATOM 1474 O O . ALA B 1 29 ? 0.555 -10.062 3.73 1 94.5 29 ALA B O 1
ATOM 1475 N N . VAL B 1 30 ? 1.901 -11.781 4.27 1 94.19 30 VAL B N 1
ATOM 1476 C CA . VAL B 1 30 ? 0.815 -12.75 4.375 1 94.19 30 VAL B CA 1
ATOM 1477 C C . VAL B 1 30 ? -0.113 -12.367 5.523 1 94.19 30 VAL B C 1
ATOM 1479 O O . VAL B 1 30 ? -1.338 -12.406 5.379 1 94.19 30 VAL B O 1
ATOM 1482 N N . TYR B 1 31 ? 0.484 -12.031 6.629 1 94.25 31 TYR B N 1
ATOM 1483 C CA . TYR B 1 31 ? -0.315 -11.648 7.789 1 94.25 31 TYR B CA 1
ATOM 1484 C C . TYR B 1 31 ? -1.2 -10.445 7.461 1 94.25 31 TYR B C 1
ATOM 1486 O O . TYR B 1 31 ? -2.41 -10.484 7.695 1 94.25 31 TYR B O 1
ATOM 1494 N N . TYR B 1 32 ? -0.652 -9.469 6.898 1 95.25 32 TYR B N 1
ATOM 1495 C CA . TYR B 1 32 ? -1.394 -8.266 6.543 1 95.25 32 TYR B CA 1
ATOM 1496 C C . TYR B 1 32 ? -2.471 -8.57 5.508 1 95.25 32 TYR B C 1
ATOM 1498 O O . TYR B 1 32 ? -3.613 -8.133 5.645 1 95.25 32 TYR B O 1
ATOM 1506 N N . ALA B 1 33 ? -2.072 -9.242 4.492 1 95.5 33 ALA B N 1
ATOM 1507 C CA . ALA B 1 33 ? -3 -9.602 3.426 1 95.5 33 ALA B CA 1
ATOM 1508 C C . ALA B 1 33 ? -4.191 -10.375 3.975 1 95.5 33 ALA B C 1
ATOM 1510 O O . ALA B 1 33 ? -5.328 -10.172 3.545 1 95.5 33 ALA B O 1
ATOM 1511 N N . SER B 1 34 ? -3.951 -11.281 4.918 1 94.69 34 SER B N 1
ATOM 1512 C CA . SER B 1 34 ? -5.02 -12.086 5.512 1 94.69 34 SER B CA 1
ATOM 1513 C C . SER B 1 34 ? -6 -11.211 6.285 1 94.69 34 SER B C 1
ATOM 1515 O O . SER B 1 34 ? -7.215 -11.367 6.152 1 94.69 34 SER B O 1
ATOM 1517 N N . ARG B 1 35 ? -5.488 -10.336 7.035 1 92.69 35 ARG B N 1
ATOM 1518 C CA . ARG B 1 35 ? -6.344 -9.414 7.785 1 92.69 35 ARG B CA 1
ATOM 1519 C C . ARG B 1 35 ? -7.148 -8.531 6.844 1 92.69 35 ARG B C 1
ATOM 1521 O O . ARG B 1 35 ? -8.336 -8.289 7.074 1 92.69 35 ARG B O 1
ATOM 1528 N N . TRP B 1 36 ? -6.465 -8.031 5.84 1 90.75 36 TRP B N 1
ATOM 1529 C CA . TRP B 1 36 ? -7.133 -7.234 4.816 1 90.75 36 TRP B CA 1
ATOM 1530 C C . TRP B 1 36 ? -8.289 -8 4.195 1 90.75 36 TRP B C 1
ATOM 1532 O O . TRP B 1 36 ? -9.398 -7.469 4.055 1 90.75 36 TRP B O 1
ATOM 1542 N N . ALA B 1 37 ? -8.016 -9.211 3.811 1 92.44 37 ALA B N 1
ATOM 1543 C CA . ALA B 1 37 ? -9.016 -10.047 3.15 1 92.44 37 ALA B CA 1
ATOM 1544 C C . ALA B 1 37 ? -10.258 -10.219 4.027 1 92.44 37 ALA B C 1
ATOM 1546 O O . ALA B 1 37 ? -11.383 -10.156 3.535 1 92.44 37 ALA B O 1
ATOM 1547 N N . ILE B 1 38 ? -10.055 -10.336 5.285 1 90.56 38 ILE B N 1
ATOM 1548 C CA . ILE B 1 38 ? -11.172 -10.461 6.219 1 90.56 38 ILE B CA 1
ATOM 1549 C C . ILE B 1 38 ? -11.992 -9.172 6.219 1 90.56 38 ILE B C 1
ATOM 1551 O O . ILE B 1 38 ? -13.219 -9.211 6.117 1 90.56 38 ILE B O 1
ATOM 1555 N N . ARG B 1 39 ? -11.375 -8.148 6.34 1 86.56 39 ARG B N 1
ATOM 1556 C CA . ARG B 1 39 ? -12.047 -6.859 6.48 1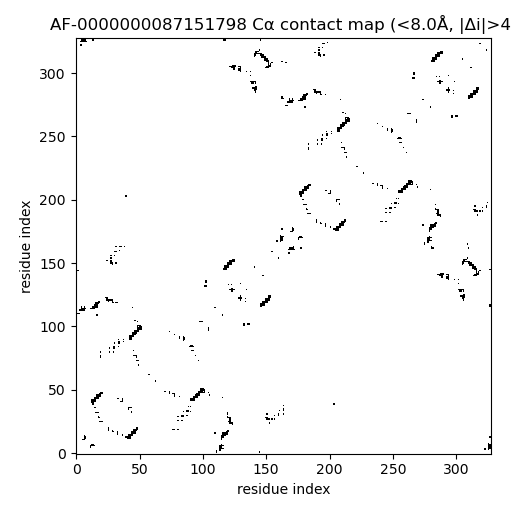 86.56 39 ARG B CA 1
ATOM 1557 C C . ARG B 1 39 ? -12.875 -6.531 5.242 1 86.56 39 ARG B C 1
ATOM 1559 O O . ARG B 1 39 ? -13.977 -5.988 5.348 1 86.56 39 ARG B O 1
ATOM 1566 N N . VAL B 1 40 ? -12.328 -6.836 4.086 1 86.44 40 VAL B N 1
ATOM 1567 C CA . VAL B 1 40 ? -13 -6.426 2.857 1 86.44 40 VAL B CA 1
ATOM 1568 C C . VAL B 1 40 ? -13.883 -7.562 2.344 1 86.44 40 VAL B C 1
ATOM 1570 O O . VAL B 1 40 ? -14.688 -7.371 1.428 1 86.44 40 VAL B O 1
ATOM 1573 N N . GLY B 1 41 ? -13.836 -8.695 3 1 88.56 41 GLY B N 1
ATOM 1574 C CA . GLY B 1 41 ? -14.555 -9.859 2.502 1 88.56 41 GLY B CA 1
ATOM 1575 C C . GLY B 1 41 ? -13.992 -10.391 1.198 1 88.56 41 GLY B C 1
ATOM 1576 O O . GLY B 1 41 ? -14.75 -10.695 0.271 1 88.56 41 GLY B O 1
ATOM 1577 N N . GLY B 1 42 ? -12.695 -10.422 1.1 1 92.62 42 GLY B N 1
ATOM 1578 C CA . GLY B 1 42 ? -12.039 -10.82 -0.134 1 92.62 42 GLY B CA 1
ATOM 1579 C C . GLY B 1 42 ? -11.164 -12.055 0.025 1 92.62 42 GLY B C 1
ATOM 1580 O O . GLY B 1 42 ? -11.352 -12.836 0.961 1 92.62 42 GLY B O 1
ATOM 1581 N N . GLY B 1 43 ? -10.328 -12.352 -0.998 1 94.62 43 GLY B N 1
ATOM 1582 C CA . GLY B 1 43 ? -9.453 -13.508 -1.004 1 94.62 43 GLY B CA 1
ATOM 1583 C C . GLY B 1 43 ? -7.984 -13.141 -1.084 1 94.62 43 GLY B C 1
ATOM 1584 O O . GLY B 1 43 ? -7.637 -11.969 -1.26 1 94.62 43 GLY B O 1
ATOM 1585 N N . VAL B 1 44 ? -7.176 -14.164 -0.878 1 96.69 44 VAL B N 1
ATOM 1586 C CA . VAL B 1 44 ? -5.727 -14.016 -0.978 1 96.69 44 VAL B CA 1
ATOM 1587 C C . VAL B 1 44 ? -5.176 -14.977 -2.023 1 96.69 44 VAL B C 1
ATOM 1589 O O . VAL B 1 44 ? -5.508 -16.172 -2.016 1 96.69 44 VAL B O 1
ATOM 1592 N N . VAL B 1 45 ? -4.441 -14.43 -2.938 1 97.88 45 VAL B N 1
ATOM 1593 C CA . VAL B 1 45 ? -3.676 -15.234 -3.887 1 97.88 45 VAL B CA 1
ATOM 1594 C C . VAL B 1 45 ? -2.203 -15.25 -3.482 1 97.88 45 VAL B C 1
ATOM 1596 O O . VAL B 1 45 ? -1.571 -14.195 -3.377 1 97.88 45 VAL B O 1
ATOM 1599 N N . MET B 1 46 ? -1.67 -16.453 -3.238 1 97.62 46 MET B N 1
ATOM 1600 C CA . MET B 1 46 ? -0.265 -16.609 -2.875 1 97.62 46 MET B CA 1
ATOM 1601 C C . MET B 1 46 ? 0.548 -17.125 -4.059 1 97.62 46 MET B C 1
ATOM 1603 O O . MET B 1 46 ? 0.277 -18.203 -4.586 1 97.62 46 MET B O 1
ATOM 1607 N N . LEU B 1 47 ? 1.529 -16.344 -4.414 1 97.56 47 LEU B N 1
ATOM 1608 C CA . LEU B 1 47 ? 2.342 -16.672 -5.578 1 97.56 47 LEU B CA 1
ATOM 1609 C C . LEU B 1 47 ? 3.76 -17.047 -5.164 1 97.56 47 LEU B C 1
ATOM 1611 O O . LEU B 1 47 ? 4.391 -16.344 -4.379 1 97.56 47 LEU B O 1
ATOM 1615 N N . ARG B 1 48 ? 4.234 -18.125 -5.574 1 96.5 48 ARG B N 1
ATOM 1616 C CA . ARG B 1 48 ? 5.633 -18.547 -5.5 1 96.5 48 ARG B CA 1
ATOM 1617 C C . ARG B 1 48 ? 6.242 -18.656 -6.895 1 96.5 48 ARG B C 1
ATOM 1619 O O . ARG B 1 48 ? 5.707 -19.359 -7.758 1 96.5 48 ARG B O 1
ATOM 1626 N N . VAL B 1 49 ? 7.336 -17.938 -7.078 1 94.12 49 VAL B N 1
ATOM 1627 C CA . VAL B 1 49 ? 8 -17.953 -8.375 1 94.12 49 VAL B CA 1
ATOM 1628 C C . VAL B 1 49 ? 9.305 -18.75 -8.273 1 94.12 49 VAL B C 1
ATOM 1630 O O . VAL B 1 49 ? 10.141 -18.469 -7.406 1 94.12 49 VAL B O 1
ATOM 1633 N N . ILE B 1 50 ? 9.469 -19.719 -9.047 1 92.12 50 ILE B N 1
ATOM 1634 C CA . ILE B 1 50 ? 10.711 -20.469 -9.18 1 92.12 50 ILE B CA 1
ATOM 1635 C C . ILE B 1 50 ? 11.594 -19.828 -10.25 1 92.12 50 ILE B C 1
ATOM 1637 O O . ILE B 1 50 ? 11.258 -19.828 -11.43 1 92.12 50 ILE B O 1
ATOM 1641 N N . GLU B 1 51 ? 12.641 -19.125 -9.727 1 83.38 51 GLU B N 1
ATOM 1642 C CA . GLU B 1 51 ? 13.523 -18.438 -10.672 1 83.38 51 GLU B CA 1
ATOM 1643 C C . GLU B 1 51 ? 14.336 -19.453 -11.484 1 83.38 51 GLU B C 1
ATOM 1645 O O . GLU B 1 51 ? 14.945 -20.359 -10.93 1 83.38 51 GLU B O 1
ATOM 1650 N N . THR B 1 52 ? 14.062 -19.5 -12.781 1 75.12 52 THR B N 1
ATOM 1651 C CA . THR B 1 52 ? 14.758 -20.438 -13.656 1 75.12 52 THR B CA 1
ATOM 1652 C C . THR B 1 52 ? 16.062 -19.844 -14.164 1 75.12 52 THR B C 1
ATOM 1654 O O . THR B 1 52 ? 16.094 -18.719 -14.656 1 75.12 52 THR B O 1
ATOM 1657 N N . GLU B 1 53 ? 17.203 -19.891 -13.328 1 59.53 53 GLU B N 1
ATOM 1658 C CA . GLU B 1 53 ? 18.5 -19.516 -13.891 1 59.53 53 GLU B CA 1
ATOM 1659 C C . GLU B 1 53 ? 18.688 -20.156 -15.266 1 59.53 53 GLU B C 1
ATOM 1661 O O . GLU B 1 53 ? 18.062 -21.156 -15.594 1 59.53 53 GLU B O 1
ATOM 1666 N N . ASP B 1 54 ? 19.312 -19.25 -16.188 1 52.62 54 ASP B N 1
ATOM 1667 C CA . ASP B 1 54 ? 19.812 -19.812 -17.438 1 52.62 54 ASP B CA 1
ATOM 1668 C C . ASP B 1 54 ? 20.328 -21.234 -17.234 1 52.62 54 ASP B C 1
ATOM 1670 O O . ASP B 1 54 ? 21.5 -21.438 -16.906 1 52.62 54 ASP B O 1
ATOM 1674 N N . GLN B 1 55 ? 19.625 -21.984 -16.625 1 51.28 55 GLN B N 1
ATOM 1675 C CA . GLN B 1 55 ? 20.219 -23.312 -16.578 1 51.28 55 GLN B CA 1
ATOM 1676 C C . GLN B 1 55 ? 20.672 -23.766 -17.969 1 51.28 55 GLN B C 1
ATOM 1678 O O . GLN B 1 55 ? 19.859 -23.859 -18.891 1 51.28 55 GLN B O 1
ATOM 1683 N N . ASN B 1 56 ? 21.828 -23.406 -18.375 1 48.91 56 ASN B N 1
ATOM 1684 C CA . ASN B 1 56 ? 22.453 -24.141 -19.469 1 48.91 56 ASN B CA 1
ATOM 1685 C C . ASN B 1 56 ? 21.891 -25.562 -19.578 1 48.91 56 ASN B C 1
ATOM 1687 O O . ASN B 1 56 ? 21.5 -26.141 -18.578 1 48.91 56 ASN B O 1
ATOM 1691 N N . GLN B 1 57 ? 21.719 -26.047 -20.891 1 47.66 57 GLN B N 1
ATOM 1692 C CA . GLN B 1 57 ? 21.422 -27.312 -21.547 1 47.66 57 GLN B CA 1
ATOM 1693 C C . GLN B 1 57 ? 21.938 -28.484 -20.719 1 47.66 57 GLN B C 1
ATOM 1695 O O . GLN B 1 57 ? 21.922 -29.625 -21.188 1 47.66 57 GLN B O 1
ATOM 1700 N N . GLN B 1 58 ? 22.734 -28.188 -19.75 1 50.06 58 GLN B N 1
ATOM 1701 C CA . GLN B 1 58 ? 23.391 -29.469 -19.578 1 50.06 58 GLN B CA 1
ATOM 1702 C C . GLN B 1 58 ? 22.375 -30.594 -19.391 1 50.06 58 GLN B C 1
ATOM 1704 O O . GLN B 1 58 ? 21.172 -30.344 -19.391 1 50.06 58 GLN B O 1
ATOM 1709 N N . TRP B 1 59 ? 22.609 -31.609 -18.359 1 56.94 59 TRP B N 1
ATOM 1710 C CA . TRP B 1 59 ? 22.125 -32.969 -18.516 1 56.94 59 TRP B CA 1
ATOM 1711 C C . TRP B 1 59 ? 20.656 -33.062 -18.141 1 56.94 59 TRP B C 1
ATOM 1713 O O . TRP B 1 59 ? 20.266 -32.719 -17.031 1 56.94 59 TRP B O 1
ATOM 1723 N N . LEU B 1 60 ? 19.766 -33.219 -19.141 1 57.59 60 LEU B N 1
ATOM 1724 C CA . LEU B 1 60 ? 18.328 -33.344 -19.172 1 57.59 60 LEU B CA 1
ATOM 1725 C C . LEU B 1 60 ? 17.812 -33.969 -17.859 1 57.59 60 LEU B C 1
ATOM 1727 O O . LEU B 1 60 ? 16.828 -33.469 -17.281 1 57.59 60 LEU B O 1
ATOM 1731 N N . GLY B 1 61 ? 18.516 -35.062 -17.469 1 59.75 61 GLY B N 1
ATOM 1732 C CA . GLY B 1 61 ? 18.078 -35.781 -16.266 1 59.75 61 GLY B CA 1
ATOM 1733 C C . GLY B 1 61 ? 18.172 -34.906 -15.023 1 59.75 61 GLY B C 1
ATOM 1734 O O . GLY B 1 61 ? 17.281 -34.938 -14.18 1 59.75 61 GLY B O 1
ATOM 1735 N N . VAL B 1 62 ? 19.297 -34.125 -14.914 1 67.88 62 VAL B N 1
ATOM 1736 C CA . VAL B 1 62 ? 19.531 -33.312 -13.727 1 67.88 62 VAL B CA 1
ATOM 1737 C C . VAL B 1 62 ? 18.562 -32.125 -13.695 1 67.88 62 VAL B C 1
ATOM 1739 O O . VAL B 1 62 ? 18.062 -31.75 -12.633 1 67.88 62 VAL B O 1
ATOM 1742 N N . ALA B 1 63 ? 18.078 -31.844 -14.867 1 73.25 63 ALA B N 1
ATOM 1743 C CA . ALA B 1 63 ? 17.156 -30.719 -14.969 1 73.25 63 ALA B CA 1
ATOM 1744 C C . ALA B 1 63 ? 15.773 -31.078 -14.422 1 73.25 63 ALA B C 1
ATOM 1746 O O . ALA B 1 63 ? 15.133 -30.266 -13.742 1 73.25 63 ALA B O 1
ATOM 1747 N N . ASP B 1 64 ? 15.305 -32.375 -14.695 1 78.12 64 ASP B N 1
ATOM 1748 C CA . ASP B 1 64 ? 13.992 -32.812 -14.234 1 78.12 64 ASP B CA 1
ATOM 1749 C C . ASP B 1 64 ? 13.961 -32.938 -12.711 1 78.12 64 ASP B C 1
ATOM 1751 O O . ASP B 1 64 ? 12.961 -32.594 -12.078 1 78.12 64 ASP B O 1
ATOM 1755 N N . ILE B 1 65 ? 15.07 -33.531 -12.211 1 79.94 65 ILE B N 1
ATOM 1756 C CA . ILE B 1 65 ? 15.156 -33.688 -10.766 1 79.94 65 ILE B CA 1
ATOM 1757 C C . ILE B 1 65 ? 15.172 -32.312 -10.102 1 79.94 65 ILE B C 1
ATOM 1759 O O . ILE B 1 65 ? 14.508 -32.094 -9.086 1 79.94 65 ILE B O 1
ATOM 1763 N N . MET B 1 66 ? 15.93 -31.406 -10.594 1 82.38 66 MET B N 1
ATOM 1764 C CA . MET B 1 66 ? 16.031 -30.062 -10.031 1 82.38 66 MET B CA 1
ATOM 1765 C C . MET B 1 66 ? 14.688 -29.344 -10.078 1 82.38 66 MET B C 1
ATOM 1767 O O . MET B 1 66 ? 14.32 -28.656 -9.125 1 82.38 66 MET B O 1
ATOM 1771 N N . ARG B 1 67 ? 14.008 -29.625 -11.18 1 83.31 67 ARG B N 1
ATOM 1772 C CA . ARG B 1 67 ? 12.688 -29.031 -11.312 1 83.31 67 ARG B CA 1
ATOM 1773 C C . ARG B 1 67 ? 11.719 -29.594 -10.273 1 83.31 67 ARG B C 1
ATOM 1775 O O . ARG B 1 67 ? 10.945 -28.844 -9.664 1 83.31 67 ARG B O 1
ATOM 1782 N N . ALA B 1 68 ? 11.75 -30.875 -10.125 1 86 68 ALA B N 1
ATOM 1783 C CA . ALA B 1 68 ? 10.891 -31.516 -9.141 1 86 68 ALA B CA 1
ATOM 1784 C C . ALA B 1 68 ? 11.195 -31.016 -7.73 1 86 68 ALA B C 1
ATOM 1786 O O . ALA B 1 68 ? 10.289 -30.781 -6.938 1 86 68 ALA B O 1
ATOM 1787 N N . GLU B 1 69 ? 12.422 -30.906 -7.445 1 88.88 69 GLU B N 1
ATOM 1788 C CA . GLU B 1 69 ? 12.82 -30.391 -6.137 1 88.88 69 GLU B CA 1
ATOM 1789 C C . GLU B 1 69 ? 12.359 -28.953 -5.941 1 88.88 69 GLU B C 1
ATOM 1791 O O . GLU B 1 69 ? 11.898 -28.578 -4.855 1 88.88 69 GLU B O 1
ATOM 1796 N N . ALA B 1 70 ? 12.555 -28.203 -6.973 1 88.06 70 ALA B N 1
ATOM 1797 C CA . ALA B 1 70 ? 12.133 -26.797 -6.906 1 88.06 70 ALA B CA 1
ATOM 1798 C C . ALA B 1 70 ? 10.633 -26.688 -6.66 1 88.06 70 ALA B C 1
ATOM 1800 O O . ALA B 1 70 ? 10.18 -25.844 -5.883 1 88.06 70 ALA B O 1
ATOM 1801 N N . GLU B 1 71 ? 9.898 -27.531 -7.312 1 90.81 71 GLU B N 1
ATOM 1802 C CA . GLU B 1 71 ? 8.445 -27.547 -7.137 1 90.81 71 GLU B CA 1
ATOM 1803 C C . GLU B 1 71 ? 8.07 -27.984 -5.723 1 90.81 71 GLU B C 1
ATOM 1805 O O . GLU B 1 71 ? 7.137 -27.438 -5.129 1 90.81 71 GLU B O 1
ATOM 1810 N N . GLU B 1 72 ? 8.727 -28.969 -5.273 1 92.56 72 GLU B N 1
ATOM 1811 C CA . GLU B 1 72 ? 8.469 -29.422 -3.91 1 92.56 72 GLU B CA 1
ATOM 1812 C C . GLU B 1 72 ? 8.758 -28.312 -2.898 1 92.56 72 GLU B C 1
ATOM 1814 O O . GLU B 1 72 ? 7.969 -28.094 -1.977 1 92.56 72 GLU B O 1
ATOM 1819 N N . THR B 1 73 ? 9.859 -27.656 -3.068 1 91.88 73 THR B N 1
ATOM 1820 C CA . THR B 1 73 ? 10.227 -26.547 -2.191 1 91.88 73 THR B CA 1
ATOM 1821 C C . THR B 1 73 ? 9.18 -25.438 -2.26 1 91.88 73 THR B C 1
ATOM 1823 O O . THR B 1 73 ? 8.797 -24.875 -1.232 1 91.88 73 THR B O 1
ATOM 1826 N N . ALA B 1 74 ? 8.766 -25.188 -3.436 1 92.88 74 ALA B N 1
ATOM 1827 C CA . ALA B 1 74 ? 7.742 -24.172 -3.631 1 92.88 74 ALA B CA 1
ATOM 1828 C C . ALA B 1 74 ? 6.445 -24.547 -2.922 1 92.88 74 ALA B C 1
ATOM 1830 O O . ALA B 1 74 ? 5.828 -23.719 -2.254 1 92.88 74 ALA B O 1
ATOM 1831 N N . ASN B 1 75 ? 6.047 -25.797 -3.066 1 95.12 75 ASN B N 1
ATOM 1832 C CA . ASN B 1 75 ? 4.824 -26.266 -2.424 1 95.12 75 ASN B CA 1
ATOM 1833 C C . ASN B 1 75 ? 4.926 -26.203 -0.904 1 95.12 75 ASN B C 1
ATOM 1835 O O . ASN B 1 75 ? 3.967 -25.828 -0.23 1 95.12 75 ASN B O 1
ATOM 1839 N N . GLU B 1 76 ? 6.016 -26.547 -0.419 1 94 76 GLU B N 1
ATOM 1840 C CA . GLU B 1 76 ? 6.219 -26.484 1.025 1 94 76 GLU B CA 1
ATOM 1841 C C . GLU B 1 76 ? 6.117 -25.047 1.53 1 94 76 GLU B C 1
ATOM 1843 O O . GLU B 1 76 ? 5.523 -24.781 2.582 1 94 76 GLU B O 1
ATOM 1848 N N . ALA B 1 77 ? 6.766 -24.156 0.799 1 91.69 77 ALA B N 1
ATOM 1849 C CA . ALA B 1 77 ? 6.691 -22.734 1.168 1 91.69 77 ALA B CA 1
ATOM 1850 C C . ALA B 1 77 ? 5.246 -22.25 1.172 1 91.69 77 ALA B C 1
ATOM 1852 O O . ALA B 1 77 ? 4.82 -21.562 2.105 1 91.69 77 ALA B O 1
ATOM 1853 N N . LEU B 1 78 ? 4.508 -22.609 0.151 1 95.06 78 LEU B N 1
ATOM 1854 C CA . LEU B 1 78 ? 3.117 -22.188 0.05 1 95.06 78 LEU B CA 1
ATOM 1855 C C . LEU B 1 78 ? 2.268 -22.844 1.131 1 95.06 78 LEU B C 1
ATOM 1857 O O . LEU B 1 78 ? 1.315 -22.25 1.633 1 95.06 78 LEU B O 1
ATOM 1861 N N . ASP B 1 79 ? 2.561 -24.109 1.476 1 93.94 79 ASP B N 1
ATOM 1862 C CA . ASP B 1 79 ? 1.87 -24.781 2.574 1 93.94 79 ASP B CA 1
ATOM 1863 C C . ASP B 1 79 ? 2.057 -24.016 3.885 1 93.94 79 ASP B C 1
ATOM 1865 O O . ASP B 1 79 ? 1.095 -23.797 4.625 1 93.94 79 ASP B O 1
ATOM 1869 N N . ARG B 1 80 ? 3.283 -23.656 4.105 1 92.19 80 ARG B N 1
ATOM 1870 C CA . ARG B 1 80 ? 3.584 -22.906 5.316 1 92.19 80 ARG B CA 1
ATOM 1871 C C . ARG B 1 80 ? 2.83 -21.578 5.336 1 92.19 80 ARG B C 1
ATOM 1873 O O . ARG B 1 80 ? 2.215 -21.219 6.344 1 92.19 80 ARG B O 1
ATOM 1880 N N . ALA B 1 81 ? 2.891 -20.906 4.227 1 92.38 81 ALA B N 1
ATOM 1881 C CA . ALA B 1 81 ? 2.223 -19.609 4.121 1 92.38 81 ALA B CA 1
ATOM 1882 C C . ALA B 1 81 ? 0.711 -19.75 4.262 1 92.38 81 ALA B C 1
ATOM 1884 O O . ALA B 1 81 ? 0.064 -18.953 4.949 1 92.38 81 ALA B O 1
ATOM 1885 N N . ALA B 1 82 ? 0.167 -20.719 3.631 1 93.31 82 ALA B N 1
ATOM 1886 C CA . ALA B 1 82 ? -1.267 -20.984 3.727 1 93.31 82 ALA B CA 1
ATOM 1887 C C . ALA B 1 82 ? -1.668 -21.312 5.164 1 93.31 82 ALA B C 1
ATOM 1889 O O . ALA B 1 82 ? -2.719 -20.875 5.637 1 93.31 82 ALA B O 1
ATOM 1890 N N . GLY B 1 83 ? -0.874 -22.156 5.785 1 91.62 83 GLY B N 1
ATOM 1891 C CA . GLY B 1 83 ? -1.118 -22.453 7.188 1 91.62 83 GLY B CA 1
ATOM 1892 C C . GLY B 1 83 ? -1.135 -21.203 8.062 1 91.62 83 GLY B C 1
ATOM 1893 O O . GLY B 1 83 ? -1.99 -21.078 8.938 1 91.62 83 GLY B O 1
ATOM 1894 N N . ARG B 1 84 ? -0.162 -20.359 7.801 1 89.56 84 ARG B N 1
ATOM 1895 C CA . ARG B 1 84 ? -0.096 -19.094 8.523 1 89.56 84 ARG B CA 1
ATOM 1896 C C . ARG B 1 84 ? -1.369 -18.281 8.32 1 89.56 84 ARG B C 1
ATOM 1898 O O . ARG B 1 84 ? -1.951 -17.781 9.281 1 89.56 84 ARG B O 1
ATOM 1905 N N . ALA B 1 85 ? -1.831 -18.125 7.098 1 90.06 85 ALA B N 1
ATOM 1906 C CA . ALA B 1 85 ? -3.035 -17.375 6.754 1 90.06 85 ALA B CA 1
ATOM 1907 C C . ALA B 1 85 ? -4.273 -17.984 7.398 1 90.06 85 ALA B C 1
ATOM 1909 O O . ALA B 1 85 ? -5.141 -17.281 7.91 1 90.06 85 ALA B O 1
ATOM 1910 N N . ASN B 1 86 ? -4.352 -19.297 7.34 1 90.12 86 ASN B N 1
ATOM 1911 C CA . ASN B 1 86 ? -5.48 -20.016 7.922 1 90.12 86 ASN B CA 1
ATOM 1912 C C . ASN B 1 86 ? -5.586 -19.766 9.422 1 90.12 86 ASN B C 1
ATOM 1914 O O . ASN B 1 86 ? -6.688 -19.594 9.953 1 90.12 86 ASN B O 1
ATOM 1918 N N . GLY B 1 87 ? -4.52 -19.75 10.016 1 87.75 87 GLY B N 1
ATOM 1919 C CA . GLY B 1 87 ? -4.5 -19.516 11.445 1 87.75 87 GLY B CA 1
ATOM 1920 C C . GLY B 1 87 ? -4.945 -18.109 11.828 1 87.75 87 GLY B C 1
ATOM 1921 O O . GLY B 1 87 ? -5.43 -17.891 12.938 1 87.75 87 GLY B O 1
ATOM 1922 N N . ILE B 1 88 ? -4.797 -17.234 10.93 1 83.94 88 ILE B N 1
ATOM 1923 C CA . ILE B 1 88 ? -5.145 -15.836 11.18 1 83.94 88 ILE B CA 1
ATOM 1924 C C . ILE B 1 88 ? -6.625 -15.617 10.883 1 83.94 88 ILE B C 1
ATOM 1926 O O . ILE B 1 88 ? -7.332 -14.977 11.672 1 83.94 88 ILE B O 1
ATOM 1930 N N . ALA B 1 89 ? -7.148 -15.984 9.742 1 76.25 89 ALA B N 1
ATOM 1931 C CA . ALA B 1 89 ? -8.438 -15.516 9.234 1 76.25 89 ALA B CA 1
ATOM 1932 C C . ALA B 1 89 ? -9.297 -16.672 8.766 1 76.25 89 ALA B C 1
ATOM 1934 O O . ALA B 1 89 ? -10.391 -16.469 8.219 1 76.25 89 ALA B O 1
ATOM 1935 N N . ALA B 1 90 ? -8.922 -17.781 9 1 81.44 90 ALA B N 1
ATOM 1936 C CA . ALA B 1 90 ? -9.656 -18.938 8.508 1 81.44 90 ALA B CA 1
ATOM 1937 C C . ALA B 1 90 ? -9.914 -18.828 7.012 1 81.44 90 ALA B C 1
ATOM 1939 O O . ALA B 1 90 ? -11.008 -19.141 6.539 1 81.44 90 ALA B O 1
ATOM 1940 N N . ILE B 1 91 ? -9.102 -18.156 6.281 1 83 91 ILE B N 1
ATOM 1941 C CA . ILE B 1 91 ? -9.234 -18.062 4.832 1 83 91 ILE B CA 1
ATOM 1942 C C . ILE B 1 91 ? -8.43 -19.172 4.16 1 83 91 ILE B C 1
ATOM 1944 O O . ILE B 1 91 ? -7.449 -19.656 4.723 1 83 91 ILE B O 1
ATOM 1948 N N . THR B 1 92 ? -8.867 -19.656 2.998 1 90.44 92 THR B N 1
ATOM 1949 C CA . THR B 1 92 ? -8.133 -20.578 2.137 1 90.44 92 THR B CA 1
ATOM 1950 C C . THR B 1 92 ? -7.574 -19.859 0.919 1 90.44 92 THR B C 1
ATOM 1952 O O . THR B 1 92 ? -8.289 -19.641 -0.061 1 90.44 92 THR B O 1
ATOM 1955 N N . PRO B 1 93 ? -6.293 -19.531 1.046 1 95.12 93 PRO B N 1
ATOM 1956 C CA . PRO B 1 93 ? -5.719 -18.766 -0.06 1 95.12 93 PRO B CA 1
ATOM 1957 C C . PRO B 1 93 ? -5.578 -19.594 -1.34 1 95.12 93 PRO B C 1
ATOM 1959 O O . PRO B 1 93 ? -5.445 -20.812 -1.279 1 95.12 93 PRO B O 1
ATOM 1962 N N . GLU B 1 94 ? -5.754 -18.922 -2.404 1 96.75 94 GLU B N 1
ATOM 1963 C CA . GLU B 1 94 ? -5.371 -19.516 -3.684 1 96.75 94 GLU B CA 1
ATOM 1964 C C . GLU B 1 94 ? -3.854 -19.609 -3.818 1 96.75 94 GLU B C 1
ATOM 1966 O O . GLU B 1 94 ? -3.135 -18.672 -3.445 1 96.75 94 GLU B O 1
ATOM 1971 N N . ARG B 1 95 ? -3.402 -20.766 -4.309 1 96.94 95 ARG B N 1
ATOM 1972 C CA . ARG B 1 95 ? -1.971 -21 -4.465 1 96.94 95 ARG B CA 1
ATOM 1973 C C . ARG B 1 95 ? -1.576 -21.016 -5.938 1 96.94 95 ARG B C 1
ATOM 1975 O O . ARG B 1 95 ? -2.189 -21.734 -6.738 1 96.94 95 ARG B O 1
ATOM 1982 N N . VAL B 1 96 ? -0.593 -20.266 -6.227 1 97.5 96 VAL B N 1
ATOM 1983 C CA . VAL B 1 96 ? -0.111 -20.203 -7.602 1 97.5 96 VAL B CA 1
ATOM 1984 C C . VAL B 1 96 ? 1.404 -20.391 -7.629 1 97.5 96 VAL B C 1
ATOM 1986 O O . VAL B 1 96 ? 2.129 -19.75 -6.879 1 97.5 96 VAL B O 1
ATOM 1989 N N . ILE B 1 97 ? 1.895 -21.344 -8.445 1 96.75 97 ILE B N 1
ATOM 1990 C CA . ILE B 1 97 ? 3.322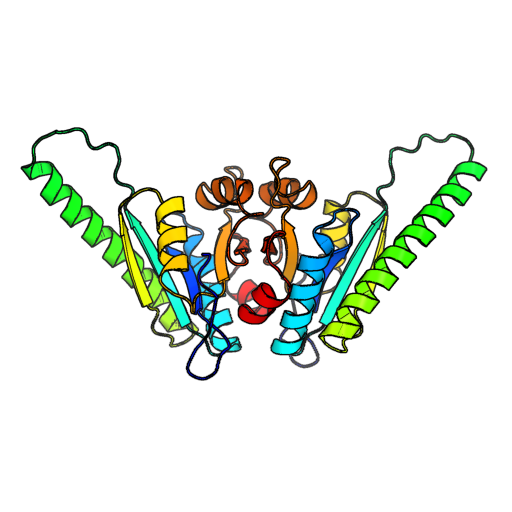 -21.516 -8.688 1 96.75 97 ILE B CA 1
ATOM 1991 C C . ILE B 1 97 ? 3.648 -21.172 -10.141 1 96.75 97 ILE B C 1
ATOM 1993 O O . ILE B 1 97 ? 2.969 -21.625 -11.062 1 96.75 97 ILE B O 1
ATOM 1997 N N . ARG B 1 98 ? 4.605 -20.328 -10.289 1 95.75 98 ARG B N 1
ATOM 1998 C CA . ARG B 1 98 ? 5.074 -19.938 -11.617 1 95.75 98 ARG B CA 1
ATOM 1999 C C . ARG B 1 98 ? 6.586 -20.094 -11.734 1 95.75 98 ARG B C 1
ATOM 2001 O O . ARG B 1 98 ? 7.285 -20.188 -10.719 1 95.75 98 ARG B O 1
ATOM 2008 N N . GLU B 1 99 ? 7.031 -20.203 -12.992 1 93.38 99 GLU B N 1
ATOM 2009 C CA . GLU B 1 99 ? 8.453 -20.281 -13.289 1 93.38 99 GLU B CA 1
ATOM 2010 C C . GLU B 1 99 ? 8.891 -19.156 -14.211 1 93.38 99 GLU B C 1
ATOM 2012 O O . GLU B 1 99 ? 8.219 -18.859 -15.203 1 93.38 99 GLU B O 1
ATOM 2017 N N . GLY B 1 100 ? 10.039 -18.516 -13.82 1 92 100 GLY B N 1
ATOM 2018 C CA . GLY B 1 100 ? 10.578 -17.469 -14.664 1 92 100 GLY B CA 1
ATOM 2019 C C . GLY B 1 100 ? 10.992 -16.234 -13.891 1 92 100 GLY B C 1
ATOM 2020 O O . GLY B 1 100 ? 11.445 -16.328 -12.75 1 92 100 GLY B O 1
ATOM 2021 N N . ASP B 1 101 ? 11.016 -15.102 -14.586 1 91 101 ASP B N 1
ATOM 2022 C CA . ASP B 1 101 ? 11.352 -13.828 -13.961 1 91 101 ASP B CA 1
ATOM 2023 C C . ASP B 1 101 ? 10.242 -13.375 -13.016 1 91 101 ASP B C 1
ATOM 2025 O O . ASP B 1 101 ? 9.07 -13.297 -13.406 1 91 101 ASP B O 1
ATOM 2029 N N . PRO B 1 102 ? 10.586 -13.062 -11.844 1 90.5 102 PRO B N 1
ATOM 2030 C CA . PRO B 1 102 ? 9.578 -12.727 -10.844 1 90.5 102 PRO B CA 1
ATOM 2031 C C . PRO B 1 102 ? 8.664 -11.586 -11.281 1 90.5 102 PRO B C 1
ATOM 2033 O O . PRO B 1 102 ? 7.438 -11.695 -11.172 1 90.5 102 PRO B O 1
ATOM 2036 N N . THR B 1 103 ? 9.195 -10.523 -11.789 1 90.25 103 THR B N 1
ATOM 2037 C CA . THR B 1 103 ? 8.406 -9.359 -12.172 1 90.25 103 THR B CA 1
ATOM 2038 C C . THR B 1 103 ? 7.449 -9.703 -13.305 1 90.25 103 THR B C 1
ATOM 2040 O O . THR B 1 103 ? 6.277 -9.328 -13.281 1 90.25 103 THR B O 1
ATOM 2043 N N . GLU B 1 104 ? 7.914 -10.453 -14.25 1 92.94 104 GLU B N 1
ATOM 2044 C CA . GLU B 1 104 ? 7.082 -10.875 -15.375 1 92.94 104 GLU B CA 1
ATOM 2045 C C . GLU B 1 104 ? 5.945 -11.781 -14.906 1 92.94 104 GLU B C 1
ATOM 2047 O O . GLU B 1 104 ? 4.809 -11.641 -15.359 1 92.94 104 GLU B O 1
ATOM 2052 N N . GLN B 1 105 ? 6.305 -12.688 -14.031 1 94.94 105 GLN B N 1
ATOM 2053 C CA . GLN B 1 105 ? 5.301 -13.625 -13.555 1 94.94 105 GLN B CA 1
ATOM 2054 C C . GLN B 1 105 ? 4.254 -12.93 -12.695 1 94.94 105 GLN B C 1
ATOM 2056 O O . GLN B 1 105 ? 3.066 -13.25 -12.766 1 94.94 105 GLN B O 1
ATOM 2061 N N . ILE B 1 106 ? 4.645 -11.961 -11.852 1 95.06 106 ILE B N 1
ATOM 2062 C CA . ILE B 1 106 ? 3.715 -11.172 -11.055 1 95.06 106 ILE B CA 1
ATOM 2063 C C . ILE B 1 106 ? 2.717 -10.469 -11.969 1 95.06 106 ILE B C 1
ATOM 2065 O O . ILE B 1 106 ? 1.505 -10.547 -11.758 1 95.06 106 ILE B O 1
ATOM 2069 N N . LEU B 1 107 ? 3.195 -9.852 -13.008 1 94.62 107 LEU B N 1
ATOM 2070 C CA . LEU B 1 107 ? 2.342 -9.125 -13.938 1 94.62 107 LEU B CA 1
ATOM 2071 C C . LEU B 1 107 ? 1.401 -10.078 -14.672 1 94.62 107 LEU B C 1
ATOM 2073 O O . LEU B 1 107 ? 0.229 -9.758 -14.883 1 94.62 107 LEU B O 1
ATOM 2077 N N . ASP B 1 108 ? 1.949 -11.203 -15.016 1 96.5 108 ASP B N 1
ATOM 2078 C CA . ASP B 1 108 ? 1.14 -12.188 -15.734 1 96.5 108 ASP B CA 1
ATOM 2079 C C . ASP B 1 108 ? -0.012 -12.688 -14.867 1 96.5 108 ASP B C 1
ATOM 2081 O O . ASP B 1 108 ? -1.146 -12.805 -15.336 1 96.5 108 ASP B O 1
ATOM 2085 N N . VAL B 1 109 ? 0.261 -12.984 -13.594 1 97.19 109 VAL B N 1
ATOM 2086 C CA . VAL B 1 109 ? -0.763 -13.453 -12.664 1 97.19 109 VAL B CA 1
ATOM 2087 C C . VAL B 1 109 ? -1.83 -12.375 -12.492 1 97.19 109 VAL B C 1
ATOM 2089 O O . VAL B 1 109 ? -3.027 -12.672 -12.477 1 97.19 109 VAL B O 1
ATOM 2092 N N . ILE B 1 110 ? -1.421 -11.133 -12.352 1 96.38 110 ILE B N 1
ATOM 2093 C CA . ILE B 1 110 ? -2.348 -10.016 -12.188 1 96.38 110 ILE B CA 1
ATOM 2094 C C . ILE B 1 110 ? -3.221 -9.883 -13.43 1 96.38 110 ILE B C 1
ATOM 2096 O O . ILE B 1 110 ? -4.438 -9.727 -13.328 1 96.38 110 ILE B O 1
ATOM 2100 N N . GLU B 1 111 ? -2.623 -9.969 -14.57 1 95.5 111 GLU B N 1
ATOM 2101 C CA . GLU B 1 111 ? -3.34 -9.82 -15.828 1 95.5 111 GLU B CA 1
ATOM 2102 C C . GLU B 1 111 ? -4.398 -10.906 -16 1 95.5 111 GLU B C 1
ATOM 2104 O O . GLU B 1 111 ? -5.508 -10.633 -16.469 1 95.5 111 GLU B O 1
ATOM 2109 N N . LYS B 1 112 ? -4.133 -12.094 -15.617 1 96 112 LYS B N 1
ATOM 2110 C CA . LYS B 1 112 ? -4.996 -13.242 -15.883 1 96 112 LYS B CA 1
ATOM 2111 C C . LYS B 1 112 ? -6.094 -13.359 -14.828 1 96 112 LYS B C 1
ATOM 2113 O O . LYS B 1 112 ? -7.066 -14.094 -15.016 1 96 112 LYS B O 1
ATOM 2118 N N . ASP B 1 113 ? -5.922 -12.75 -13.734 1 96.81 113 ASP B N 1
ATOM 2119 C CA . ASP B 1 113 ? -6.922 -12.766 -12.672 1 96.81 113 ASP B CA 1
ATOM 2120 C C . ASP B 1 113 ? -7.492 -11.375 -12.43 1 96.81 113 ASP B C 1
ATOM 2122 O O . ASP B 1 113 ? -6.93 -10.586 -11.664 1 96.81 113 ASP B O 1
ATOM 2126 N N . VAL B 1 114 ? -8.625 -11.07 -12.953 1 95.19 114 VAL B N 1
ATOM 2127 C CA . VAL B 1 114 ? -9.219 -9.742 -12.992 1 95.19 114 VAL B CA 1
ATOM 2128 C C . VAL B 1 114 ? -9.695 -9.344 -11.602 1 95.19 114 VAL B C 1
ATOM 2130 O O . VAL B 1 114 ? -10.023 -8.18 -11.359 1 95.19 114 VAL B O 1
ATOM 2133 N N . ASP B 1 115 ? -9.688 -10.273 -10.664 1 96.75 115 ASP B N 1
ATOM 2134 C CA . ASP B 1 115 ? -10.195 -9.984 -9.328 1 96.75 115 ASP B CA 1
ATOM 2135 C C . ASP B 1 115 ? -9.078 -9.508 -8.398 1 96.75 115 ASP B C 1
ATOM 2137 O O . ASP B 1 115 ? -9.344 -9.07 -7.277 1 96.75 115 ASP B O 1
ATOM 2141 N N . ILE B 1 116 ? -7.809 -9.594 -8.828 1 97.12 116 ILE B N 1
ATOM 2142 C CA . ILE B 1 116 ? -6.711 -9.102 -8.008 1 97.12 116 ILE B CA 1
ATOM 2143 C C . ILE B 1 116 ? -6.719 -7.574 -7.992 1 97.12 116 ILE B C 1
ATOM 2145 O O . ILE B 1 116 ? -6.551 -6.938 -9.039 1 97.12 116 ILE B O 1
ATOM 2149 N N . ALA B 1 117 ? -6.91 -7.055 -6.824 1 95.94 117 ALA B N 1
ATOM 2150 C CA . ALA B 1 117 ? -7.117 -5.617 -6.688 1 95.94 117 ALA B CA 1
ATOM 2151 C C . ALA B 1 117 ? -5.906 -4.945 -6.051 1 95.94 117 ALA B C 1
ATOM 2153 O O . ALA B 1 117 ? -5.77 -3.721 -6.098 1 95.94 117 ALA B O 1
ATOM 2154 N N . MET B 1 118 ? -5.012 -5.766 -5.48 1 96.44 118 MET B N 1
ATOM 2155 C CA . MET B 1 118 ? -3.883 -5.191 -4.754 1 96.44 118 MET B CA 1
ATOM 2156 C C . MET B 1 118 ? -2.732 -6.184 -4.656 1 96.44 118 MET B C 1
ATOM 2158 O O . MET B 1 118 ? -2.955 -7.387 -4.496 1 96.44 118 MET B O 1
ATOM 2162 N N . LEU B 1 119 ? -1.534 -5.648 -4.801 1 96.56 119 LEU B N 1
ATOM 2163 C CA . LEU B 1 119 ? -0.327 -6.41 -4.496 1 96.56 119 LEU B CA 1
ATOM 2164 C C . LEU B 1 119 ? 0.216 -6.031 -3.121 1 96.56 119 LEU B C 1
ATOM 2166 O O . LEU B 1 119 ? 0.382 -4.848 -2.816 1 96.56 119 LEU B O 1
ATOM 2170 N N . VAL B 1 120 ? 0.421 -7.031 -2.281 1 96.25 120 VAL B N 1
ATOM 2171 C CA . VAL B 1 120 ? 0.986 -6.801 -0.957 1 96.25 120 VAL B CA 1
ATOM 2172 C C . VAL B 1 120 ? 2.395 -7.387 -0.888 1 96.25 120 VAL B C 1
ATOM 2174 O O . VAL B 1 120 ? 2.596 -8.57 -1.169 1 96.25 120 VAL B O 1
ATOM 2177 N N . LEU B 1 121 ? 3.338 -6.578 -0.548 1 93.75 121 LEU B N 1
ATOM 2178 C CA . LEU B 1 121 ? 4.727 -6.957 -0.328 1 93.75 121 LEU B CA 1
ATOM 2179 C C . LEU B 1 121 ? 5.18 -6.582 1.079 1 93.75 121 LEU B C 1
ATOM 2181 O O . LEU B 1 121 ? 4.512 -5.801 1.762 1 93.75 121 LEU B O 1
ATOM 2185 N N . ALA B 1 122 ? 6.242 -7.184 1.511 1 93.38 122 ALA B N 1
ATOM 2186 C CA . ALA B 1 122 ? 6.879 -6.785 2.764 1 93.38 122 ALA B CA 1
ATOM 2187 C C . ALA B 1 122 ? 8.32 -6.332 2.529 1 93.38 122 ALA B C 1
ATOM 2189 O O . ALA B 1 122 ? 9.039 -6.926 1.724 1 93.38 122 ALA B O 1
ATOM 2190 N N . ALA B 1 123 ? 8.641 -5.266 3.219 1 90.31 123 ALA B N 1
ATOM 2191 C CA . ALA B 1 123 ? 9.984 -4.703 3.068 1 90.31 123 ALA B CA 1
ATOM 2192 C C . ALA B 1 123 ? 10.875 -5.094 4.238 1 90.31 123 ALA B C 1
ATOM 2194 O O . ALA B 1 123 ? 10.469 -4.992 5.398 1 90.31 123 ALA B O 1
ATOM 2195 N N . ASN B 1 124 ? 12.055 -5.484 3.912 1 86.75 124 ASN B N 1
ATOM 2196 C CA . ASN B 1 124 ? 13.062 -5.785 4.922 1 86.75 124 ASN B CA 1
ATOM 2197 C C . ASN B 1 124 ? 13.5 -4.527 5.672 1 86.75 124 ASN B C 1
ATOM 2199 O O . ASN B 1 124 ? 13.812 -3.508 5.055 1 86.75 124 ASN B O 1
ATOM 2203 N N . PRO B 1 125 ? 13.477 -4.602 7.004 1 82.56 125 PRO B N 1
ATOM 2204 C CA . PRO B 1 125 ? 13.883 -3.422 7.77 1 82.56 125 PRO B CA 1
ATOM 2205 C C . PRO B 1 125 ? 15.398 -3.27 7.852 1 82.56 125 PRO B C 1
ATOM 2207 O O . PRO B 1 125 ? 15.898 -2.238 8.312 1 82.56 125 PRO B O 1
ATOM 2210 N N . GLY B 1 126 ? 16.125 -4.164 7.367 1 80.94 126 GLY B N 1
ATOM 2211 C CA . GLY B 1 126 ? 17.562 -4.168 7.523 1 80.94 126 GLY B CA 1
ATOM 2212 C C . GLY B 1 126 ? 18.281 -3.26 6.539 1 80.94 126 GLY B C 1
ATOM 2213 O O . GLY B 1 126 ? 17.625 -2.605 5.715 1 80.94 126 GLY B O 1
ATOM 2214 N N . ALA B 1 127 ? 19.562 -3.102 6.75 1 77.62 127 ALA B N 1
ATOM 2215 C CA . ALA B 1 127 ? 20.422 -2.203 5.984 1 77.62 127 ALA B CA 1
ATOM 2216 C C . ALA B 1 127 ? 20.531 -2.65 4.531 1 77.62 127 ALA B C 1
ATOM 2218 O O . ALA B 1 127 ? 20.906 -1.862 3.658 1 77.62 127 ALA B O 1
ATOM 2219 N N . GLU B 1 128 ? 20.188 -3.926 4.281 1 78.38 128 GLU B N 1
ATOM 2220 C CA . GLU B 1 128 ? 20.328 -4.477 2.936 1 78.38 128 GLU B CA 1
ATOM 2221 C C . GLU B 1 1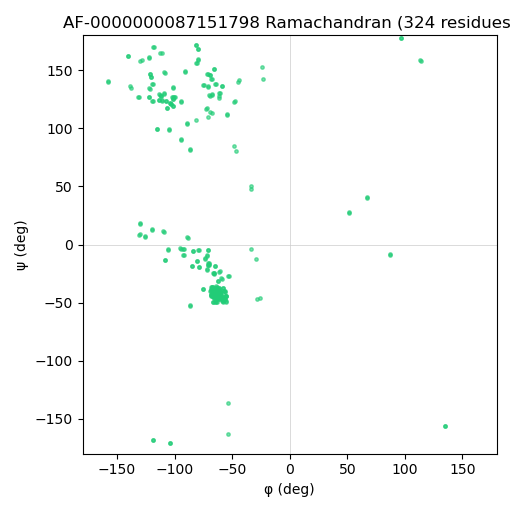28 ? 19.281 -3.889 1.986 1 78.38 128 GLU B C 1
ATOM 2223 O O . GLU B 1 128 ? 19.375 -4.055 0.769 1 78.38 128 GLU B O 1
ATOM 2228 N N . GLY B 1 129 ? 18.375 -3.072 2.506 1 81.5 129 GLY B N 1
ATOM 2229 C CA . GLY B 1 129 ? 17.328 -2.521 1.662 1 81.5 129 GLY B CA 1
ATOM 2230 C C . GLY B 1 129 ? 16.031 -3.305 1.735 1 81.5 129 GLY B C 1
ATOM 2231 O O . GLY B 1 129 ? 15.953 -4.316 2.436 1 81.5 129 GLY B O 1
ATOM 2232 N N . PRO B 1 130 ? 15.039 -2.848 1.049 1 81.62 130 PRO B N 1
ATOM 2233 C CA . PRO B 1 130 ? 13.695 -3.406 1.21 1 81.62 130 PRO B CA 1
ATOM 2234 C C . PRO B 1 130 ? 13.547 -4.781 0.567 1 81.62 130 PRO B C 1
ATOM 2236 O O . PRO B 1 130 ? 12.57 -5.488 0.831 1 81.62 130 PRO B O 1
ATOM 2239 N N . GLY B 1 131 ? 14.516 -5.266 -0.263 1 82.69 131 GLY B N 1
ATOM 2240 C CA . GLY B 1 131 ? 14.453 -6.535 -0.969 1 82.69 131 GLY B CA 1
ATOM 2241 C C . GLY B 1 131 ? 14.352 -6.379 -2.475 1 82.69 131 GLY B C 1
ATOM 2242 O O . GLY B 1 131 ? 14.039 -5.293 -2.971 1 82.69 131 GLY B O 1
ATOM 2243 N N . PRO B 1 132 ? 14.711 -7.398 -3.129 1 81.56 132 PRO B N 1
ATOM 2244 C CA . PRO B 1 132 ? 14.867 -7.312 -4.582 1 81.56 132 PRO B CA 1
ATOM 2245 C C . PRO B 1 132 ? 13.562 -7.004 -5.305 1 81.56 132 PRO B C 1
ATOM 2247 O O . PRO B 1 132 ? 13.547 -6.219 -6.254 1 81.56 132 PRO B O 1
ATOM 2250 N N . ILE B 1 133 ? 12.523 -7.562 -4.887 1 82.88 133 ILE B N 1
ATOM 2251 C CA . ILE B 1 133 ? 11.258 -7.375 -5.59 1 82.88 133 ILE B CA 1
ATOM 2252 C C . ILE B 1 133 ? 10.805 -5.922 -5.457 1 82.88 133 ILE B C 1
ATOM 2254 O O . ILE B 1 133 ? 10.422 -5.293 -6.441 1 82.88 133 ILE B O 1
ATOM 2258 N N . ILE B 1 134 ? 10.812 -5.418 -4.207 1 84.81 134 ILE B N 1
ATOM 2259 C CA . ILE B 1 134 ? 10.391 -4.039 -3.975 1 84.81 134 ILE B CA 1
ATOM 2260 C C . ILE B 1 134 ? 11.297 -3.084 -4.742 1 84.81 134 ILE B C 1
ATOM 2262 O O . ILE B 1 134 ? 10.82 -2.125 -5.355 1 84.81 134 ILE B O 1
ATOM 2266 N N . THR B 1 135 ? 12.562 -3.355 -4.777 1 82.75 135 THR B N 1
ATOM 2267 C CA . THR B 1 135 ? 13.523 -2.523 -5.484 1 82.75 135 THR B CA 1
ATOM 2268 C C . THR B 1 135 ? 13.227 -2.502 -6.98 1 82.75 135 THR B C 1
ATOM 2270 O O . THR B 1 135 ? 13.211 -1.438 -7.602 1 82.75 135 THR B O 1
ATOM 2273 N N . THR B 1 136 ? 12.984 -3.645 -7.504 1 81 136 THR B N 1
ATOM 2274 C CA . THR B 1 136 ? 12.695 -3.756 -8.93 1 81 136 THR B CA 1
ATOM 2275 C C . THR B 1 136 ? 11.352 -3.107 -9.258 1 81 136 THR B C 1
ATOM 2277 O O . THR B 1 136 ? 11.242 -2.365 -10.234 1 81 136 THR B O 1
ATOM 2280 N N . MET B 1 137 ? 10.375 -3.352 -8.43 1 82.69 137 MET B N 1
ATOM 2281 C CA . MET B 1 137 ? 9.031 -2.83 -8.672 1 82.69 137 MET B CA 1
ATOM 2282 C C . MET B 1 137 ? 9.016 -1.31 -8.555 1 82.69 137 MET B C 1
ATOM 2284 O O . MET B 1 137 ? 8.266 -0.638 -9.266 1 82.69 137 MET B O 1
ATOM 2288 N N . ALA B 1 138 ? 9.797 -0.781 -7.629 1 79.38 138 ALA B N 1
ATOM 2289 C CA . ALA B 1 138 ? 9.836 0.663 -7.414 1 79.38 138 ALA B CA 1
ATOM 2290 C C . ALA B 1 138 ? 10.117 1.404 -8.719 1 79.38 138 ALA B C 1
ATOM 2292 O O . ALA B 1 138 ? 9.602 2.504 -8.938 1 79.38 138 ALA B O 1
ATOM 2293 N N . LYS B 1 139 ? 10.797 0.753 -9.641 1 79.38 139 LYS B N 1
ATOM 2294 C CA . LYS B 1 139 ? 11.172 1.379 -10.906 1 79.38 139 LYS B CA 1
ATOM 2295 C C . LYS B 1 139 ? 9.992 1.407 -11.867 1 79.38 139 LYS B C 1
ATOM 2297 O O . LYS B 1 139 ? 9.969 2.211 -12.805 1 79.38 139 LYS B O 1
ATOM 2302 N N . THR B 1 140 ? 9.062 0.597 -11.609 1 82.06 140 THR B N 1
ATOM 2303 C CA . THR B 1 140 ? 7.984 0.453 -12.586 1 82.06 140 THR B CA 1
ATOM 2304 C C . THR B 1 140 ? 6.629 0.691 -11.93 1 82.06 140 THR B C 1
ATOM 2306 O O . THR B 1 140 ? 5.586 0.51 -12.57 1 82.06 140 THR B O 1
ATOM 2309 N N . MET B 1 141 ? 6.637 1.103 -10.695 1 85 141 MET B N 1
ATOM 2310 C CA . MET B 1 141 ? 5.418 1.207 -9.898 1 85 141 MET B CA 1
ATOM 2311 C C . MET B 1 141 ? 4.453 2.213 -10.516 1 85 141 MET B C 1
ATOM 2313 O O . MET B 1 141 ? 3.234 2.041 -10.438 1 85 141 MET B O 1
ATOM 2317 N N . GLY B 1 142 ? 4.992 3.211 -11.164 1 84.12 142 GLY B N 1
ATOM 2318 C CA . GLY B 1 142 ? 4.152 4.246 -11.742 1 84.12 142 GLY B CA 1
ATOM 2319 C C . GLY B 1 142 ? 3.275 3.734 -12.875 1 84.12 142 GLY B C 1
ATOM 2320 O O . GLY B 1 142 ? 2.225 4.312 -13.164 1 84.12 142 GLY B O 1
ATOM 2321 N N . ALA B 1 143 ? 3.686 2.699 -13.492 1 85.38 143 ALA B N 1
ATOM 2322 C CA . ALA B 1 143 ? 2.951 2.145 -14.625 1 85.38 143 ALA B CA 1
ATOM 2323 C C . ALA B 1 143 ? 2.318 0.803 -14.266 1 85.38 143 ALA B C 1
ATOM 2325 O O . ALA B 1 143 ? 1.823 0.089 -15.141 1 85.38 143 ALA B O 1
ATOM 2326 N N . PHE B 1 144 ? 2.33 0.499 -13.023 1 89.88 144 PHE B N 1
ATOM 2327 C CA . PHE B 1 144 ? 1.781 -0.772 -12.562 1 89.88 144 PHE B CA 1
ATOM 2328 C C . PHE B 1 144 ? 0.261 -0.774 -12.664 1 89.88 144 PHE B C 1
ATOM 2330 O O . PHE B 1 144 ? -0.375 0.275 -12.555 1 89.88 144 PHE B O 1
ATOM 2337 N N . PRO B 1 145 ? -0.337 -1.927 -12.953 1 93 145 PRO B N 1
ATOM 2338 C CA . PRO B 1 145 ? -1.772 -1.935 -13.242 1 93 145 PRO B CA 1
ATOM 2339 C C . PRO B 1 145 ? -2.631 -1.897 -11.977 1 93 145 PRO B C 1
ATOM 2341 O O . PRO B 1 145 ? -3.846 -1.707 -12.062 1 93 145 PRO B O 1
ATOM 2344 N N . ILE B 1 146 ? -2.084 -2.139 -10.82 1 95.62 146 ILE B N 1
ATOM 2345 C CA . ILE B 1 146 ? -2.828 -2.113 -9.57 1 95.62 146 ILE B CA 1
ATOM 2346 C C . ILE B 1 146 ? -1.974 -1.472 -8.477 1 95.62 146 ILE B C 1
ATOM 2348 O O . ILE B 1 146 ? -0.747 -1.417 -8.594 1 95.62 146 ILE B O 1
ATOM 2352 N N . PRO B 1 147 ? -2.58 -1.036 -7.371 1 95.94 147 PRO B N 1
ATOM 2353 C CA . PRO B 1 147 ? -1.819 -0.509 -6.234 1 95.94 147 PRO B CA 1
ATOM 2354 C C . PRO B 1 147 ? -0.958 -1.572 -5.559 1 95.94 147 PRO B C 1
ATOM 2356 O O . PRO B 1 147 ? -1.301 -2.756 -5.582 1 95.94 147 PRO B O 1
ATOM 2359 N N . VAL B 1 148 ? 0.124 -1.072 -4.992 1 95.12 148 VAL B N 1
ATOM 2360 C CA . VAL B 1 148 ? 1.033 -1.933 -4.242 1 95.12 148 VAL B CA 1
ATOM 2361 C C . VAL B 1 148 ? 1.108 -1.462 -2.791 1 95.12 148 VAL B C 1
ATOM 2363 O O . VAL B 1 148 ? 1.386 -0.29 -2.525 1 95.12 148 VAL B O 1
ATOM 2366 N N . THR B 1 149 ? 0.818 -2.346 -1.918 1 95.56 149 THR B N 1
ATOM 2367 C CA . THR B 1 149 ? 0.974 -2.061 -0.496 1 95.56 149 THR B CA 1
ATOM 2368 C C . THR B 1 149 ? 2.252 -2.691 0.046 1 95.56 149 THR B C 1
ATOM 2370 O O . THR B 1 149 ? 2.475 -3.895 -0.114 1 95.56 149 THR B O 1
ATOM 2373 N N . ILE B 1 150 ? 3.059 -1.907 0.636 1 94.44 150 ILE B N 1
ATOM 2374 C CA . ILE B 1 150 ? 4.312 -2.357 1.23 1 94.44 150 ILE B CA 1
ATOM 2375 C C . ILE B 1 150 ? 4.188 -2.367 2.752 1 94.44 150 ILE B C 1
ATOM 2377 O O . ILE B 1 150 ? 4.016 -1.316 3.373 1 94.44 150 ILE B O 1
ATOM 2381 N N . VAL B 1 151 ? 4.309 -3.512 3.297 1 95.25 151 VAL B N 1
ATOM 2382 C CA . VAL B 1 151 ? 4.246 -3.707 4.742 1 95.25 151 VAL B CA 1
ATOM 2383 C C . VAL B 1 151 ? 5.656 -3.705 5.328 1 95.25 151 VAL B C 1
ATOM 2385 O O . VAL B 1 151 ? 6.516 -4.477 4.891 1 95.25 151 VAL B O 1
ATOM 2388 N N . PRO B 1 152 ? 5.871 -2.818 6.258 1 93.5 152 PRO B N 1
ATOM 2389 C CA . PRO B 1 152 ? 7.188 -2.844 6.902 1 93.5 152 PRO B CA 1
ATOM 2390 C C . PRO B 1 152 ? 7.473 -4.168 7.609 1 93.5 152 PRO B C 1
ATOM 2392 O O . PRO B 1 152 ? 6.66 -4.629 8.414 1 93.5 152 PRO B O 1
ATOM 2395 N N . GLY B 1 153 ? 8.656 -4.727 7.32 1 91.31 153 GLY B N 1
ATOM 2396 C CA . GLY B 1 153 ? 9.008 -6.043 7.824 1 91.31 153 GLY B CA 1
ATOM 2397 C C . GLY B 1 153 ? 9.266 -6.062 9.32 1 91.31 153 GLY B C 1
ATOM 2398 O O . GLY B 1 153 ? 9.273 -7.129 9.938 1 91.31 153 GLY B O 1
ATOM 2399 N N . GLY B 1 154 ? 9.461 -4.941 9.906 1 89.25 154 GLY B N 1
ATOM 2400 C CA . GLY B 1 154 ? 9.758 -4.848 11.32 1 89.25 154 GLY B CA 1
ATOM 2401 C C . GLY B 1 154 ? 8.523 -4.859 12.195 1 89.25 154 GLY B C 1
ATOM 2402 O O . GLY B 1 154 ? 8.617 -4.945 13.422 1 89.25 154 GLY B O 1
ATOM 2403 N N . LEU B 1 155 ? 7.336 -4.84 11.641 1 92.75 155 LEU B N 1
ATOM 2404 C CA . LEU B 1 155 ? 6.102 -4.805 12.422 1 92.75 155 LEU B CA 1
ATOM 2405 C C . LEU B 1 155 ? 5.805 -6.172 13.031 1 92.75 155 LEU B C 1
ATOM 2407 O O . LEU B 1 155 ? 5.98 -7.199 12.375 1 92.75 155 LEU B O 1
ATOM 2411 N N . THR B 1 156 ? 5.41 -6.172 14.25 1 92.31 156 THR B N 1
ATOM 2412 C CA . THR B 1 156 ? 4.98 -7.395 14.922 1 92.31 156 THR B CA 1
ATOM 2413 C C . THR B 1 156 ? 3.547 -7.746 14.531 1 92.31 156 THR B C 1
ATOM 2415 O O . THR B 1 156 ? 2.842 -6.934 13.93 1 92.31 156 THR B O 1
ATOM 2418 N N . ASP B 1 157 ? 3.135 -8.969 14.883 1 91.44 157 ASP B N 1
ATOM 2419 C CA . ASP B 1 157 ? 1.747 -9.359 14.648 1 91.44 157 ASP B CA 1
ATOM 2420 C C . ASP B 1 157 ? 0.783 -8.375 15.312 1 91.44 157 ASP B C 1
ATOM 2422 O O . ASP B 1 157 ? -0.191 -7.941 14.695 1 91.44 157 ASP B O 1
ATOM 2426 N N . ALA B 1 158 ? 1.103 -8.016 16.531 1 92.5 158 ALA B N 1
ATOM 2427 C CA . ALA B 1 158 ? 0.239 -7.113 17.297 1 92.5 158 ALA B CA 1
ATOM 2428 C C . ALA B 1 158 ? 0.16 -5.738 16.625 1 92.5 158 ALA B C 1
ATOM 2430 O O . ALA B 1 158 ? -0.899 -5.109 16.625 1 92.5 158 ALA B O 1
ATOM 2431 N N . GLU B 1 159 ? 1.232 -5.301 16.078 1 92.81 159 GLU B N 1
ATOM 2432 C CA . GLU B 1 159 ? 1.253 -4.004 15.414 1 92.81 159 GLU B CA 1
ATOM 2433 C C . GLU B 1 159 ? 0.433 -4.039 14.125 1 92.81 159 GLU B C 1
ATOM 2435 O O . GLU B 1 159 ? -0.272 -3.078 13.805 1 92.81 159 GLU B O 1
ATOM 2440 N N . ILE B 1 160 ? 0.521 -5.117 13.375 1 93.25 160 ILE B N 1
ATOM 2441 C CA . ILE B 1 160 ? -0.278 -5.262 12.164 1 93.25 160 ILE B CA 1
ATOM 2442 C C . ILE B 1 160 ? -1.757 -5.359 12.531 1 93.25 160 ILE B C 1
ATOM 2444 O O . ILE B 1 160 ? -2.611 -4.793 11.844 1 93.25 160 ILE B O 1
ATOM 2448 N N . ASP B 1 161 ? -2.064 -6.062 13.648 1 91.62 161 ASP B N 1
ATOM 2449 C CA . ASP B 1 161 ? -3.443 -6.133 14.125 1 91.62 161 ASP B CA 1
ATOM 2450 C C . ASP B 1 161 ? -4.008 -4.734 14.367 1 91.62 161 ASP B C 1
ATOM 2452 O O . ASP B 1 161 ? -5.168 -4.465 14.055 1 91.62 161 ASP B O 1
ATOM 2456 N N . ALA B 1 162 ? -3.189 -3.92 14.891 1 91.06 162 ALA B N 1
ATOM 2457 C CA . ALA B 1 162 ? -3.619 -2.566 15.234 1 91.06 162 ALA B CA 1
ATOM 2458 C C . ALA B 1 162 ? -3.854 -1.727 13.984 1 91.06 162 ALA B C 1
ATOM 2460 O O . ALA B 1 162 ? -4.52 -0.69 14.039 1 91.06 162 ALA B O 1
ATOM 2461 N N . LEU B 1 163 ? -3.332 -2.148 12.82 1 90.44 163 LEU B N 1
ATOM 2462 C CA . LEU B 1 163 ? -3.369 -1.37 11.586 1 90.44 163 LEU B CA 1
ATOM 2463 C C . LEU B 1 163 ? -4.387 -1.948 10.609 1 90.44 163 LEU B C 1
ATOM 2465 O O . LEU B 1 163 ? -4.621 -1.378 9.539 1 90.44 163 LEU B O 1
ATOM 2469 N N . SER B 1 164 ? -5.012 -2.988 10.859 1 84.69 164 SER B N 1
ATOM 2470 C CA . SER B 1 164 ? -5.832 -3.674 9.867 1 84.69 164 SER B CA 1
ATOM 2471 C C . SER B 1 164 ? -7.012 -4.383 10.523 1 84.69 164 SER B C 1
ATOM 2473 O O . SER B 1 164 ? -6.977 -4.684 11.719 1 84.69 164 SER B O 1
#

Solvent-accessible surface area (backbone atoms only — not comparable to full-atom values): 17180 Å² total; per-residue (Å²): 125,86,69,70,52,43,11,76,39,89,97,46,49,35,20,34,37,30,60,55,60,92,56,87,24,31,58,46,16,43,52,49,48,33,42,45,18,61,72,71,65,35,42,41,36,39,36,29,64,45,70,65,65,89,65,66,84,60,62,69,70,62,50,53,54,52,48,52,50,49,50,50,52,46,50,50,53,49,49,53,52,41,51,55,29,29,75,71,53,72,49,83,54,45,80,42,79,46,77,36,56,59,71,60,50,53,52,50,54,48,62,74,35,41,28,53,31,32,39,36,40,34,16,32,50,54,93,86,34,29,44,69,65,56,59,57,41,52,69,45,38,4,64,37,94,50,35,37,34,39,29,21,33,67,56,49,73,69,56,48,58,28,48,88,124,86,69,72,50,44,10,76,38,90,97,47,49,35,20,34,36,30,59,56,64,94,57,87,24,30,58,48,17,44,52,48,48,34,44,46,18,61,75,71,66,35,42,42,36,40,36,30,64,46,70,64,64,87,65,68,83,61,63,67,69,60,50,54,53,52,48,51,49,51,49,50,52,47,50,51,53,49,49,53,51,41,51,54,30,29,72,71,56,70,47,83,56,45,80,44,80,47,77,36,57,60,69,61,50,54,52,50,54,47,61,76,34,40,29,52,31,33,37,34,38,34,16,33,50,54,93,88,33,30,44,71,65,57,58,58,42,51,71,45,39,4,65,38,94,52,34,37,34,39,30,20,33,67,58,48,72,69,55,47,52,27,49,88

Foldseek 3Di:
DQDAACQPPPPHHAEAEAELEPDPLSLVLLLLRLVVCQVRVHAYAYEYEAEDPVPPPPDPVVVVVVVVVSVVVRVVSVVVSQVSSCVRRVGRHHYYYYYHDPVVVVLVVCRVHSNHAEYEEEAEPDPVTGDDVCVVCVVVVVVRPHYYHYHYSPDDSVRSVVVD/DQDAACQPPPPHHAEAEAELEPDPLSLVLLLLRLVVCQVRVHAYAYEYEAEDPVPPPPDPVVVVVVVVVSVVVRVVSVVVSQVSSCVRRVGRHHYYYYYHDPVVVVLVVCRVHSRHAEYEEEAEPDPVTGDDVCVVCVVVVVVRPHYYHYHYSPDDSVRSVVVD

Secondary structure (DSSP, 8-state):
--PPP-TTSTT---EEEEE--SSTTHHHHHHHHHHHHHHHT-EEEEEEEE------S--HHHHHHHHHHHHHHHHHHHHHHHHHHHHHH----EEEEEES-HHHHHHHHHHH-TTEEEEEEEE--STT-S-HHHHHHHTTGGG-SS-EEEEETT--HHHHHHH-/--PPP-TTSTT---EEEEE--SSTTHHHHHHHHHHHHHHHT-EEEEEEEE------S--HHHHHHHHHHHHHHHHHHHHHHHHHHHHHH----EEEEEES-HHHHHHHHHHH-TTEEEEEEEE--STT-S-HHHHHHHTTGGG-SS-EEEEETT--HHHHHHH-

InterPro domains:
  IPR006016 UspA [PF00582] (15-152)
  IPR014729 Rossmann-like alpha/beta/alpha sandwich fold [G3DSA:3.40.50.620] (3-153)

pLDDT: mean 87.34, std 11.24, range [41.25, 97.88]

Sequence (328 aa):
MTTQRRSYETGHQPKCLVIVDDTAEWDRAVYYASRWAIRVGGGVVMLRVIETEDQNQQWLGVADIMRAEAEETANEALDRAAGRANGIAAITPERVIREGDPTEQILDVIEKDVDIAMLVLAANPGAEGPGPIITTMAKTMGAFPIPVTIVPGGLTDAEIDALSMTTQRRSYETGHQPKCLVIVDDTAEWDRAVYYASRWAIRVGGGVVMLRVIETEDQNQQWLGVADIMRAEAEETANEALDRAAGRANGIAAITPERVIREGDPTEQILDVIEKDVDIAMLVLAANPGAEGPGPIITTMAKTMGAFPIPVTIVPGGLTDAEIDALS

Organism: NCBI:txid2511166

Radius of gyration: 20.94 Å; Cα contacts (8 Å, |Δi|>4): 659; chains: 2; bounding box: 45×77×46 Å